Protein AF-A0A6S6TYY2-F1 (afdb_monomer_lite)

Sequence (200 aa):
MSASLQPNRTHWLYYFLLLFSLFALSACSPVYKVSYDYQPPSSPQGLQCLKQCDISRQQCDNTCRTAYKSCSITAEKEAKSLMPELMVSYNKAYDTWLFERRLYLWDLDRYRFNRLHYTDRCVQDGTTKSSCYSSFYGRYGHEPYFHDFEPRKPSYAKTLADIKAKRCDDDCGCEKSYRLCYSGCGGTVKTQKTCIKNCD

Radius of gyration: 33.77 Å; chains: 1; bounding box: 62×50×95 Å

pLDDT: mean 89.98, std 10.83, range [37.62, 98.38]

Secondary structure (DSSP, 8-state):
--------HHHHHHHHHHHHHHHHGGG---EEEEEEEEEPPSSHHHHHHHHHHHHHHHHHHHHHHHHHHHHHHHHHHHHHHHHHHHHHHHHHHHHHHHHHHHHHHHHHHHHHHHHHHHHHHHHHTT--HHHHHHHHHHHH-SPP-----PPPPP-HHHHHHHHHHHH------HHHHHHHHHHHTT-EEEEEEEEEE---

Foldseek 3Di:
DDDDDDDDPVVVVVVVVVVVVVVVVVVLDFDKDKDKDKFFDPDPQLVVLLVVLVVLLVVLLVVLVVQLVVQLVVLLVVLVVCQVVLQVVLVVQQVVLVVLVVVLVVQQVVLVVCLVVQQVVCVVVVDDSVVSVVVSCVPVNDRDDDDPDRRDRDDSVVSSVVSSVVGGDNCSCSVVSSQVSSVVSVMDMDIDIDGDPSPD

Organism: NCBI:txid298394

InterPro domains:
  IPR060042 Aq_678-like [PF27284] (18-198)

Structure (mmCIF, N/CA/C/O backbone):
data_AF-A0A6S6TYY2-F1
#
_entry.id   AF-A0A6S6TYY2-F1
#
loop_
_atom_site.group_PDB
_atom_site.id
_atom_site.type_symbol
_atom_site.label_atom_id
_atom_site.label_alt_id
_atom_site.label_comp_id
_atom_site.label_asym_id
_atom_site.label_entity_id
_atom_site.label_seq_id
_atom_site.pdbx_PDB_ins_code
_atom_site.Cartn_x
_atom_site.Cartn_y
_atom_site.Cartn_z
_atom_site.occupancy
_atom_site.B_iso_or_equiv
_atom_site.auth_seq_id
_atom_site.auth_comp_id
_atom_site.auth_asym_id
_atom_site.auth_atom_id
_atom_site.pdbx_PDB_model_num
ATOM 1 N N . MET A 1 1 ? -3.785 -40.454 -49.555 1.00 37.62 1 MET A N 1
ATOM 2 C CA . MET A 1 1 ? -4.982 -39.655 -49.217 1.00 37.62 1 MET A CA 1
ATOM 3 C C . MET A 1 1 ? -4.890 -39.290 -47.746 1.00 37.62 1 MET A C 1
ATOM 5 O O . MET A 1 1 ? -5.175 -40.125 -46.904 1.00 37.62 1 MET A O 1
ATOM 9 N N . SER A 1 2 ? -4.407 -38.096 -47.424 1.00 39.22 2 SER A N 1
ATOM 10 C CA . SER A 1 2 ? -4.282 -37.622 -46.041 1.00 39.22 2 SER A CA 1
ATOM 11 C C . SER A 1 2 ? -4.794 -36.190 -46.002 1.00 39.22 2 SER A C 1
ATOM 13 O O . SER A 1 2 ? -4.098 -35.261 -46.401 1.00 39.22 2 SER A O 1
ATOM 15 N N . ALA A 1 3 ? -6.063 -36.055 -45.617 1.00 42.44 3 ALA A N 1
ATOM 16 C CA . ALA A 1 3 ? -6.740 -34.782 -45.438 1.00 42.44 3 ALA A CA 1
ATOM 17 C C . ALA A 1 3 ? -6.181 -34.085 -44.190 1.00 42.44 3 ALA A C 1
ATOM 19 O O . ALA A 1 3 ? -6.261 -34.614 -43.082 1.00 42.44 3 ALA A O 1
ATOM 20 N N . SER A 1 4 ? -5.593 -32.908 -44.376 1.00 45.34 4 SER A N 1
ATOM 21 C CA . SER A 1 4 ? -5.166 -32.023 -43.299 1.00 45.34 4 SER A CA 1
ATOM 22 C C . SER A 1 4 ? -6.380 -31.276 -42.740 1.00 45.34 4 SER A C 1
ATOM 24 O O . SER A 1 4 ? -6.934 -30.378 -43.370 1.00 45.34 4 SER A O 1
ATOM 26 N N . LEU A 1 5 ? -6.803 -31.660 -41.535 1.00 54.25 5 LEU A N 1
ATOM 27 C CA . LEU A 1 5 ? -7.760 -30.912 -40.719 1.00 54.25 5 LEU A CA 1
ATOM 28 C C . LEU A 1 5 ? -7.116 -29.583 -40.294 1.00 54.25 5 LEU A C 1
ATOM 30 O O . LEU A 1 5 ? -6.210 -29.562 -39.462 1.00 54.25 5 LEU A O 1
ATOM 34 N N . GLN A 1 6 ? -7.555 -28.472 -40.885 1.00 59.56 6 GLN A N 1
ATOM 35 C CA . GLN A 1 6 ? -7.149 -27.130 -40.463 1.00 59.56 6 GLN A CA 1
ATOM 36 C C . GLN A 1 6 ? -7.871 -26.755 -39.153 1.00 59.56 6 GLN A C 1
ATOM 38 O O . GLN A 1 6 ? -9.101 -26.830 -39.101 1.00 59.56 6 GLN A O 1
ATOM 43 N 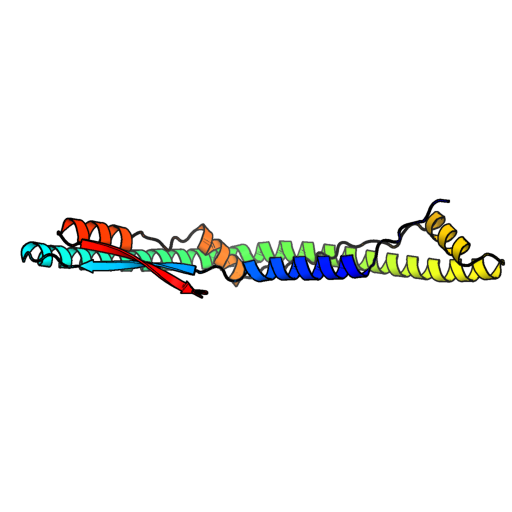N . PRO A 1 7 ? -7.158 -26.340 -38.088 1.00 55.91 7 PRO A N 1
ATOM 44 C CA . PRO A 1 7 ? -7.788 -25.919 -36.842 1.00 55.91 7 PRO A CA 1
ATOM 45 C C . PRO A 1 7 ? -8.498 -24.573 -37.042 1.00 55.91 7 PRO A C 1
ATOM 47 O O . PRO A 1 7 ? -7.882 -23.545 -37.326 1.00 55.91 7 PRO A O 1
ATOM 50 N N . ASN A 1 8 ? -9.823 -24.600 -36.912 1.00 64.88 8 ASN A N 1
ATOM 51 C CA . ASN A 1 8 ? -10.716 -23.465 -37.123 1.00 64.88 8 ASN A CA 1
ATOM 52 C C . ASN A 1 8 ? -10.422 -22.338 -36.112 1.00 64.88 8 ASN A C 1
ATOM 54 O O . ASN A 1 8 ? -10.700 -22.457 -34.917 1.00 64.88 8 ASN A O 1
ATOM 58 N N . ARG A 1 9 ? -9.891 -21.212 -36.608 1.00 68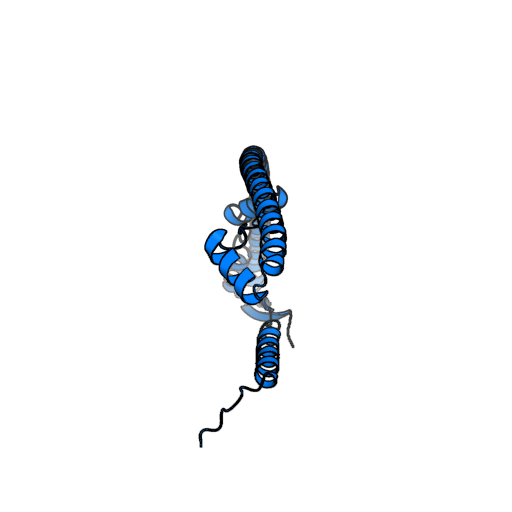.12 9 ARG A N 1
ATOM 59 C CA . ARG A 1 9 ? -9.515 -20.000 -35.845 1.00 68.12 9 ARG A CA 1
ATOM 60 C C . ARG A 1 9 ? -10.680 -19.386 -35.052 1.00 68.12 9 ARG A C 1
ATOM 62 O O . ARG A 1 9 ? -10.468 -18.662 -34.083 1.00 68.12 9 ARG A O 1
ATOM 69 N N . THR A 1 10 ? -11.908 -19.702 -35.447 1.00 68.94 10 THR A N 1
ATOM 70 C CA . THR A 1 10 ? -13.150 -19.317 -34.772 1.00 68.94 10 THR A CA 1
ATOM 71 C C . THR A 1 10 ? -13.308 -19.999 -33.413 1.00 68.94 10 THR A C 1
ATOM 73 O O . THR A 1 10 ? -13.735 -19.344 -32.468 1.00 68.94 10 THR A O 1
ATOM 76 N N . HIS A 1 11 ? -12.882 -21.260 -33.253 1.00 74.75 11 HIS A N 1
ATOM 77 C CA . HIS A 1 11 ? -12.983 -21.968 -31.970 1.00 74.75 11 HIS A CA 1
ATOM 78 C C . HIS A 1 11 ? -12.115 -21.339 -30.884 1.00 74.75 11 HIS A C 1
ATOM 80 O O . HIS A 1 11 ? -12.533 -21.309 -29.734 1.00 74.75 11 HIS A O 1
ATOM 86 N N . TRP A 1 12 ? -10.951 -20.789 -31.239 1.00 75.44 12 TRP A N 1
ATOM 87 C CA . TRP A 1 12 ? -10.073 -20.093 -30.294 1.00 75.44 12 TRP A CA 1
ATOM 88 C C . TRP A 1 12 ? -10.693 -18.794 -29.771 1.00 75.44 12 TRP A C 1
ATOM 90 O O . TRP A 1 12 ? -10.610 -18.521 -28.578 1.00 75.44 12 TRP A O 1
ATOM 100 N N . LEU A 1 13 ? -11.370 -18.030 -30.638 1.00 80.25 13 LEU A N 1
ATOM 101 C CA . LEU A 1 13 ? -12.120 -16.833 -30.241 1.00 80.25 13 LEU A CA 1
ATOM 102 C C . LEU A 1 13 ? -13.313 -17.186 -29.344 1.00 80.25 13 LEU A C 1
ATOM 104 O O . LEU A 1 13 ? -13.515 -16.529 -28.326 1.00 80.25 13 LEU A O 1
ATOM 108 N N . TYR A 1 14 ? -14.055 -18.250 -29.668 1.00 84.50 14 TYR A N 1
ATOM 109 C CA . TYR A 1 14 ? -15.128 -18.741 -28.799 1.00 84.50 14 TYR A CA 1
ATOM 110 C C . TYR A 1 14 ? -14.595 -19.225 -27.451 1.00 84.50 14 TYR A C 1
ATOM 112 O O . TYR A 1 14 ? -15.177 -18.874 -26.434 1.00 84.50 14 TYR A O 1
ATOM 120 N N . TYR A 1 15 ? -13.473 -19.951 -27.412 1.00 86.81 15 TYR A N 1
ATOM 121 C CA . TYR A 1 15 ? -12.851 -20.401 -26.162 1.00 86.81 15 TYR A CA 1
ATOM 122 C C . TYR A 1 15 ? -12.390 -19.225 -25.295 1.00 86.81 15 TYR A C 1
ATOM 124 O O . TYR A 1 15 ? -12.595 -19.238 -24.084 1.00 86.81 15 TYR A O 1
ATOM 132 N N . PHE A 1 16 ? -11.817 -18.187 -25.913 1.00 86.50 16 PHE A N 1
ATOM 133 C CA . PHE A 1 16 ? -11.421 -16.962 -25.217 1.00 86.50 16 PHE A CA 1
ATOM 134 C C . PHE A 1 16 ? -12.630 -16.203 -24.655 1.00 86.50 16 PHE A C 1
ATOM 136 O O . PHE A 1 16 ? -12.588 -15.752 -23.513 1.00 86.50 16 PHE A O 1
ATOM 143 N N . LEU A 1 17 ? -13.723 -16.105 -25.419 1.00 84.88 17 LEU A N 1
ATOM 144 C CA . LEU A 1 17 ? -14.975 -15.494 -24.960 1.00 84.88 17 LEU A CA 1
ATOM 145 C C . LEU A 1 17 ? -15.637 -16.305 -23.833 1.00 84.88 17 LEU A C 1
ATOM 147 O O . LEU A 1 17 ? -16.137 -15.717 -22.877 1.00 84.88 17 LEU A O 1
ATOM 151 N N . LEU A 1 18 ? -15.591 -17.640 -23.902 1.00 87.44 18 LEU A N 1
ATOM 152 C CA . LEU A 1 18 ? -16.121 -18.538 -22.869 1.00 87.44 18 LEU A CA 1
ATOM 153 C C . LEU A 1 18 ? -15.307 -18.443 -21.569 1.00 87.44 18 LEU A C 1
ATOM 155 O O . LEU A 1 18 ? -15.883 -18.335 -20.489 1.00 87.44 18 LEU A O 1
ATOM 159 N N . LEU A 1 19 ? -13.973 -18.403 -21.662 1.00 87.50 19 LEU A N 1
ATOM 160 C CA . LEU A 1 19 ? -13.083 -18.195 -20.513 1.00 87.50 19 LEU A CA 1
ATOM 161 C C . LEU A 1 19 ? -13.261 -16.810 -19.881 1.00 87.50 19 LEU A C 1
ATOM 163 O O . LEU A 1 19 ? -13.301 -16.700 -18.658 1.00 87.50 19 LEU A O 1
ATOM 167 N N . PHE A 1 20 ? -13.414 -15.760 -20.692 1.00 82.06 20 PHE A N 1
ATOM 168 C CA . PHE A 1 20 ? -13.675 -14.407 -20.196 1.00 82.06 20 PHE A CA 1
ATOM 169 C C . PHE A 1 20 ? -15.038 -14.310 -19.491 1.00 82.06 20 PHE A C 1
ATOM 171 O O . PHE A 1 20 ? -15.142 -13.707 -18.425 1.00 82.06 20 PHE A O 1
ATOM 178 N N . SER A 1 21 ? -16.064 -14.969 -20.038 1.00 79.06 21 SER A N 1
ATOM 179 C CA . SER A 1 21 ? -17.385 -15.097 -19.410 1.00 79.06 21 SER A CA 1
ATOM 180 C C . SER A 1 21 ? -17.320 -15.827 -18.062 1.00 79.06 21 SER A C 1
ATOM 182 O O . SER A 1 21 ? -17.893 -15.340 -17.089 1.00 79.06 21 SER A O 1
ATOM 184 N N . LEU A 1 22 ? -16.587 -16.942 -17.976 1.00 78.62 22 LEU A N 1
ATOM 185 C CA . LEU A 1 22 ? -16.377 -17.685 -16.727 1.00 78.62 22 LEU A CA 1
ATOM 186 C C . LEU A 1 22 ? -15.646 -16.849 -15.666 1.00 78.62 22 LEU A C 1
ATOM 188 O O . LEU A 1 22 ? -15.989 -16.923 -14.489 1.00 78.62 22 LEU A O 1
ATOM 192 N N . PHE A 1 23 ? -14.677 -16.023 -16.069 1.00 76.62 23 PHE A N 1
ATOM 193 C CA . PHE A 1 23 ? -13.927 -15.165 -15.146 1.00 76.62 23 PHE A CA 1
ATOM 194 C C . PHE A 1 23 ? -14.739 -13.951 -14.665 1.00 76.62 23 PHE A C 1
ATOM 196 O O . PHE A 1 23 ? -14.597 -13.515 -13.525 1.00 76.62 23 PHE A O 1
ATOM 203 N N . ALA A 1 24 ? -15.635 -13.418 -15.500 1.00 71.25 24 ALA A N 1
ATOM 204 C CA . ALA A 1 24 ? -16.512 -12.310 -15.121 1.00 71.25 24 ALA A CA 1
ATOM 205 C C . ALA A 1 24 ? -17.520 -12.691 -14.016 1.00 71.25 24 ALA A C 1
ATOM 207 O O . ALA A 1 24 ? -17.941 -11.833 -13.241 1.00 71.25 24 ALA A O 1
ATOM 208 N N . LEU A 1 25 ? -17.866 -13.977 -13.891 1.00 67.94 25 LEU A N 1
ATOM 209 C CA . LEU A 1 25 ? -18.831 -14.477 -12.906 1.00 67.94 25 LEU A CA 1
ATOM 210 C C . LEU A 1 25 ? -18.265 -14.585 -11.476 1.00 67.94 25 LEU A C 1
ATOM 212 O O . LEU A 1 25 ? -19.042 -14.637 -10.526 1.00 67.94 25 LEU A O 1
ATOM 216 N N . SER A 1 26 ? -16.940 -14.558 -11.271 1.00 64.94 26 SER A N 1
ATOM 217 C CA . SER A 1 26 ? -16.361 -14.608 -9.914 1.00 64.94 26 SER A CA 1
ATOM 218 C C . SER A 1 26 ? -16.385 -13.263 -9.170 1.00 64.94 26 SER A C 1
ATOM 220 O O . SER A 1 26 ? -16.059 -13.211 -7.985 1.00 64.94 26 SER A O 1
ATOM 222 N N . ALA A 1 27 ? -16.768 -12.166 -9.834 1.00 64.50 27 ALA A N 1
ATOM 223 C CA . ALA A 1 27 ? -16.801 -10.824 -9.242 1.00 64.50 27 ALA A CA 1
ATOM 224 C C . ALA A 1 27 ? -18.047 -10.548 -8.369 1.00 64.50 27 ALA A C 1
ATOM 226 O O . ALA A 1 27 ? -18.052 -9.591 -7.595 1.00 64.50 27 ALA A O 1
ATOM 227 N N . CYS A 1 28 ? -19.072 -11.402 -8.434 1.00 75.12 28 CYS A N 1
ATOM 228 C CA . CYS A 1 28 ? -20.336 -11.248 -7.705 1.00 75.12 28 CYS A CA 1
ATOM 229 C C . CYS A 1 28 ? -20.411 -12.128 -6.449 1.00 75.12 28 CYS A C 1
ATOM 231 O O . CYS A 1 28 ? -21.410 -12.791 -6.202 1.00 75.12 28 CYS A O 1
ATOM 233 N N . SER A 1 29 ? -19.353 -12.159 -5.635 1.00 80.12 29 SER A N 1
ATOM 234 C CA . SER A 1 29 ? -19.433 -12.854 -4.343 1.00 80.12 29 SER A CA 1
ATOM 235 C C . SER A 1 29 ? -20.135 -11.973 -3.293 1.00 80.12 29 SER A C 1
ATOM 237 O O . SER A 1 29 ? -19.720 -10.816 -3.128 1.00 80.12 29 SER A O 1
ATOM 239 N N . PRO A 1 30 ? -21.146 -12.487 -2.561 1.00 85.94 30 PRO A N 1
ATOM 240 C CA . PRO A 1 30 ? -21.806 -11.763 -1.479 1.00 85.94 30 PRO A CA 1
ATOM 241 C C . PRO A 1 30 ? -20.851 -11.491 -0.316 1.00 85.94 30 PRO A C 1
ATOM 243 O O . PRO A 1 30 ? -20.115 -12.366 0.146 1.00 85.94 30 PRO A O 1
ATOM 246 N N . VAL A 1 31 ? -20.886 -10.263 0.196 1.00 86.25 31 VAL A N 1
ATOM 247 C CA . VAL A 1 31 ? -20.125 -9.843 1.377 1.00 86.25 31 VAL A CA 1
ATOM 248 C C . VAL A 1 31 ? -21.055 -9.859 2.579 1.00 86.25 31 VAL A C 1
ATOM 250 O O . VAL A 1 31 ? -21.991 -9.065 2.650 1.00 86.25 31 VAL A O 1
ATOM 253 N N . TYR A 1 32 ? -20.779 -10.725 3.552 1.00 86.56 32 TYR A N 1
ATOM 254 C CA . TYR A 1 32 ? -21.564 -10.840 4.782 1.00 86.56 32 TYR A CA 1
ATOM 255 C C . TYR A 1 32 ? -20.899 -10.117 5.954 1.00 86.56 32 TYR A C 1
ATOM 257 O O . TYR A 1 32 ? -19.690 -10.212 6.160 1.00 86.56 32 TYR A O 1
ATOM 265 N N . LYS A 1 33 ? -21.707 -9.445 6.773 1.00 87.94 33 LYS A N 1
ATOM 266 C CA . LYS A 1 33 ? -21.327 -8.887 8.070 1.00 87.94 33 LYS A CA 1
ATOM 267 C C . LYS A 1 33 ? -22.060 -9.639 9.176 1.00 87.94 33 LYS A C 1
ATOM 269 O O . LYS A 1 33 ? -23.263 -9.876 9.084 1.00 87.94 33 LYS A O 1
ATOM 274 N N . VAL A 1 34 ? -21.342 -9.999 10.235 1.00 89.38 34 VAL A N 1
ATOM 275 C CA . VAL A 1 34 ? -21.960 -10.539 11.450 1.00 89.38 34 VAL A CA 1
ATOM 276 C C . VAL A 1 34 ? -22.506 -9.373 12.272 1.00 89.38 34 VAL A C 1
ATOM 278 O O . VAL A 1 34 ? -21.777 -8.438 12.599 1.00 89.38 34 VAL A O 1
ATOM 281 N N . SER A 1 35 ? -23.796 -9.427 12.576 1.00 88.50 35 SER A N 1
ATOM 282 C CA . SER A 1 35 ? -24.518 -8.506 13.451 1.00 88.50 35 SER A CA 1
ATOM 283 C C . SER A 1 35 ? -25.073 -9.265 14.656 1.00 88.50 35 SER A C 1
ATOM 285 O O . SER A 1 35 ? -25.231 -10.488 14.604 1.00 88.50 35 SER A O 1
ATOM 287 N N . TYR A 1 36 ? -25.324 -8.549 15.750 1.00 90.81 36 TYR A N 1
ATOM 288 C CA . TYR A 1 36 ? -25.790 -9.126 17.007 1.00 90.81 36 TYR A CA 1
ATOM 289 C C . TYR A 1 36 ? -27.088 -8.446 17.432 1.00 90.81 36 TYR A C 1
ATOM 291 O O . TYR A 1 36 ? -27.149 -7.218 17.488 1.00 90.81 36 TYR A O 1
ATOM 299 N N . ASP A 1 37 ? -28.099 -9.255 17.724 1.00 91.88 37 ASP A N 1
ATOM 300 C CA . ASP A 1 37 ? -29.363 -8.840 18.321 1.00 91.88 37 ASP A CA 1
ATOM 301 C C . ASP A 1 37 ? -29.358 -9.211 19.811 1.00 91.88 37 ASP A C 1
ATOM 303 O O . ASP A 1 37 ? -29.022 -10.337 20.189 1.00 91.88 37 ASP A O 1
ATOM 307 N N . TYR A 1 38 ? -29.678 -8.238 20.658 1.00 93.69 38 TYR A N 1
ATOM 308 C CA . TYR A 1 38 ? -29.502 -8.295 22.104 1.00 93.69 38 TYR A CA 1
ATOM 309 C C . TYR A 1 38 ? -30.871 -8.268 22.787 1.00 93.69 38 TYR A C 1
ATOM 311 O O . TYR A 1 38 ? -31.556 -7.246 22.784 1.00 93.69 38 TYR A O 1
ATOM 319 N N . GLN A 1 39 ? -31.267 -9.390 23.390 1.00 94.56 39 GLN A N 1
ATOM 320 C CA . GLN A 1 39 ? -32.531 -9.516 24.115 1.00 94.56 39 GLN A CA 1
ATOM 321 C C . GLN A 1 39 ? -32.288 -9.398 25.629 1.00 94.56 39 GLN A C 1
ATOM 323 O O . GLN A 1 39 ? -31.592 -10.255 26.191 1.00 94.56 39 GLN A O 1
ATOM 328 N N . PRO A 1 40 ? -32.836 -8.368 26.302 1.00 93.00 40 PRO A N 1
ATOM 329 C CA . PRO A 1 40 ? -32.548 -8.114 27.708 1.00 93.00 40 PRO A CA 1
ATOM 330 C C . PRO A 1 40 ? -33.184 -9.172 28.625 1.00 93.00 40 PRO A C 1
ATOM 332 O O . PRO A 1 40 ? -34.224 -9.741 28.284 1.00 93.00 40 PRO A O 1
ATOM 335 N N . PRO A 1 41 ? -32.596 -9.421 29.809 1.00 93.00 41 PRO A N 1
ATOM 336 C CA . PRO A 1 41 ? -33.198 -10.276 30.822 1.00 93.00 41 PRO A CA 1
ATOM 337 C C . PRO A 1 41 ? -34.448 -9.619 31.420 1.00 93.00 41 PRO A C 1
ATOM 339 O O . PRO A 1 41 ? -34.536 -8.398 31.539 1.00 93.00 41 PRO A O 1
ATOM 342 N N . SER A 1 42 ? -35.395 -10.439 31.873 1.00 90.81 42 SER A N 1
ATOM 343 C CA . SER A 1 42 ? -36.603 -9.979 32.573 1.00 90.81 42 SER A CA 1
ATOM 344 C C . SER A 1 42 ? -36.369 -9.641 34.053 1.00 90.81 42 SER A C 1
ATOM 346 O O . SER A 1 42 ? -37.239 -9.044 34.687 1.00 90.81 42 SER A O 1
ATOM 348 N N . SER A 1 43 ? -35.214 -10.005 34.625 1.00 93.88 43 SER A N 1
ATOM 349 C CA . SER A 1 43 ? -34.912 -9.777 36.041 1.00 93.88 43 SER A CA 1
ATOM 350 C C . SER A 1 43 ? -34.416 -8.342 36.308 1.00 93.88 43 SER A C 1
ATOM 352 O O . SER A 1 43 ? -33.531 -7.850 35.598 1.00 93.88 43 SER A O 1
ATOM 354 N N . PRO A 1 44 ? -34.902 -7.660 37.367 1.00 92.12 44 PRO A N 1
ATOM 355 C CA . PRO A 1 44 ? -34.397 -6.339 37.760 1.00 92.12 44 PRO A CA 1
ATOM 356 C C . PRO A 1 44 ? -32.886 -6.320 38.038 1.00 92.12 44 PRO A C 1
ATOM 358 O O . PRO A 1 44 ? -32.197 -5.360 37.694 1.00 92.12 44 PRO A O 1
ATOM 361 N N . GLN A 1 45 ? -32.359 -7.402 38.618 1.00 93.25 45 GLN A N 1
ATOM 362 C CA . GLN A 1 45 ? -30.933 -7.589 38.880 1.00 93.25 45 GLN A CA 1
ATOM 363 C C . GLN A 1 45 ? -30.132 -7.705 37.573 1.00 93.25 45 GLN A C 1
ATOM 365 O O . GLN A 1 45 ? -29.067 -7.102 37.450 1.00 93.25 45 GLN A O 1
ATOM 370 N N . GLY A 1 46 ? -30.660 -8.416 36.569 1.00 91.94 46 GLY A N 1
ATOM 371 C CA . GLY A 1 46 ? -30.042 -8.533 35.247 1.00 91.94 46 GLY A CA 1
ATOM 372 C C . GLY A 1 46 ? -29.993 -7.194 34.511 1.00 91.94 46 GLY A C 1
ATOM 373 O O . GLY A 1 46 ? -28.963 -6.838 33.944 1.00 91.94 46 GLY A O 1
ATOM 374 N N . LEU A 1 47 ? -31.056 -6.389 34.600 1.00 93.62 47 LEU A N 1
ATOM 375 C CA . LEU A 1 47 ? -31.082 -5.037 34.028 1.00 93.62 47 LEU A CA 1
ATOM 376 C C . LEU A 1 47 ? -30.055 -4.099 34.682 1.00 93.62 47 LEU A C 1
ATOM 378 O O . LEU A 1 47 ? -29.432 -3.290 33.996 1.00 93.62 47 LEU A O 1
ATOM 382 N N . GLN A 1 48 ? -29.844 -4.202 35.998 1.00 94.81 48 GLN A N 1
ATOM 383 C CA . GLN A 1 48 ? -28.777 -3.458 36.677 1.00 94.81 48 GLN A CA 1
ATOM 384 C C . GLN A 1 48 ? -27.381 -3.942 36.262 1.00 94.81 48 GLN A C 1
ATOM 386 O O . GLN A 1 48 ? -26.497 -3.115 36.043 1.00 94.81 48 GLN A O 1
ATOM 391 N N . CYS A 1 49 ? -27.195 -5.254 36.102 1.00 95.94 49 CYS A N 1
ATOM 392 C CA . CYS A 1 49 ? -25.958 -5.852 35.598 1.00 95.94 49 CYS A CA 1
ATOM 393 C C . CYS A 1 49 ? -25.612 -5.334 34.188 1.00 95.94 49 CYS A C 1
ATOM 395 O O . CYS A 1 49 ? -24.480 -4.911 33.949 1.00 95.94 49 CYS A O 1
ATOM 397 N N . LEU A 1 50 ? -26.601 -5.243 33.287 1.00 95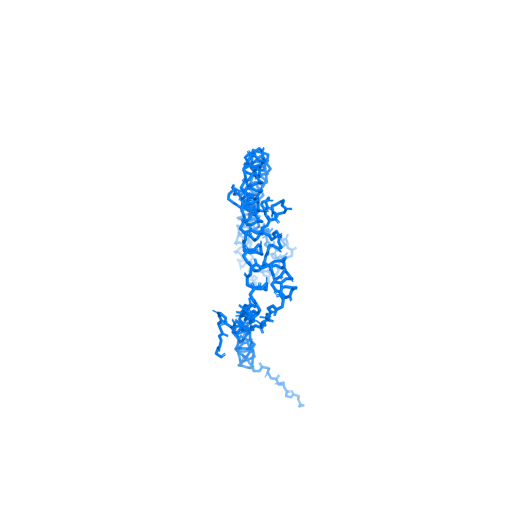.81 50 LEU A N 1
ATOM 398 C CA . LEU A 1 50 ? -26.400 -4.715 31.932 1.00 95.81 50 LEU A CA 1
ATOM 399 C C . LEU A 1 50 ? -25.884 -3.272 31.910 1.00 95.81 50 LEU A C 1
ATOM 401 O O . LEU A 1 50 ? -25.011 -2.962 31.102 1.00 95.81 50 LEU A O 1
ATOM 405 N N . LYS A 1 51 ? -26.328 -2.411 32.836 1.00 95.25 51 LYS A N 1
ATOM 406 C CA . LYS A 1 51 ? -25.788 -1.043 32.944 1.00 95.25 51 LYS A CA 1
ATOM 407 C C . LYS A 1 51 ? -24.277 -1.039 33.180 1.00 95.25 51 LYS A C 1
ATOM 409 O O . LYS A 1 51 ? -23.584 -0.171 32.657 1.00 95.25 51 LYS A O 1
ATOM 414 N N . GLN A 1 52 ? -23.756 -2.008 33.933 1.00 95.69 52 GLN A N 1
ATOM 415 C CA . GLN A 1 52 ? -22.313 -2.133 34.133 1.00 95.69 52 GLN A CA 1
ATOM 416 C C . GLN A 1 52 ? -21.593 -2.690 32.908 1.00 95.69 52 GLN A C 1
ATOM 418 O O . GLN A 1 52 ? -20.483 -2.246 32.611 1.00 95.69 52 GLN A O 1
ATOM 423 N N . CYS A 1 53 ? -22.227 -3.585 32.144 1.00 96.38 53 CYS A N 1
ATOM 424 C CA . CYS A 1 53 ? -21.694 -4.001 30.847 1.00 96.38 53 CYS A CA 1
ATOM 425 C C . CYS A 1 53 ? -21.569 -2.811 29.883 1.00 96.38 53 CYS A C 1
ATOM 427 O O . CYS A 1 53 ? -20.552 -2.691 29.201 1.00 96.38 53 CYS A O 1
ATOM 429 N N . ASP A 1 54 ? -22.558 -1.912 29.846 1.00 95.81 54 ASP A N 1
ATOM 430 C CA . ASP A 1 54 ? -22.522 -0.720 28.990 1.00 95.81 54 ASP A CA 1
ATOM 431 C C . ASP A 1 54 ? -21.400 0.243 29.400 1.00 95.81 54 ASP A C 1
ATOM 433 O O . ASP A 1 54 ? -20.648 0.717 28.548 1.00 95.81 54 ASP A O 1
ATOM 437 N N . ILE A 1 55 ? -21.234 0.484 30.706 1.00 97.06 55 ILE A N 1
ATOM 438 C CA . ILE A 1 55 ? -20.138 1.308 31.236 1.00 97.06 55 ILE A CA 1
ATOM 439 C C . ILE A 1 55 ? -18.782 0.687 30.882 1.00 97.06 55 ILE A C 1
ATOM 441 O O . ILE A 1 55 ? -17.899 1.378 30.371 1.00 97.06 55 ILE A O 1
ATOM 445 N N . SER A 1 56 ? -18.621 -0.620 31.100 1.00 96.06 56 SER A N 1
ATOM 446 C CA . SER A 1 56 ? -17.386 -1.342 30.783 1.00 96.06 56 SER A CA 1
ATOM 447 C C . SER A 1 56 ? -17.063 -1.295 29.286 1.00 96.06 56 SER A C 1
ATOM 449 O O . SER A 1 56 ? -15.917 -1.047 28.905 1.00 96.06 56 SER A O 1
ATOM 451 N N . ARG A 1 57 ? -18.076 -1.444 28.423 1.00 96.75 57 ARG A N 1
ATOM 452 C CA . ARG A 1 57 ? -17.925 -1.306 26.970 1.00 96.75 57 ARG A CA 1
ATOM 453 C C . ARG A 1 57 ? -17.462 0.093 26.586 1.00 96.75 57 ARG A C 1
ATOM 455 O O . ARG A 1 57 ? -16.485 0.215 25.858 1.00 96.75 57 ARG A O 1
ATOM 462 N N . GLN A 1 58 ? -18.106 1.138 27.102 1.00 96.88 58 GLN A N 1
ATOM 463 C CA . GLN A 1 58 ? -17.718 2.521 26.810 1.00 96.88 58 GLN A CA 1
ATOM 464 C C . GLN A 1 58 ? -16.285 2.824 27.262 1.00 96.88 58 GLN A C 1
ATOM 466 O O . GLN A 1 58 ? -15.527 3.476 26.544 1.00 96.88 58 GLN A O 1
ATOM 471 N N . GLN A 1 59 ? -15.889 2.333 28.437 1.00 96.88 59 GLN A N 1
ATOM 472 C CA . GLN A 1 59 ? -14.515 2.454 28.922 1.00 96.88 59 GLN A CA 1
ATOM 473 C C . GLN A 1 59 ? -13.531 1.729 28.000 1.00 96.88 59 GLN A C 1
ATOM 475 O O . GLN A 1 59 ? -12.510 2.308 27.631 1.00 96.88 59 GLN A O 1
ATOM 480 N N . CYS A 1 60 ? -13.853 0.503 27.579 1.00 96.38 60 CYS A N 1
ATOM 481 C CA . CYS A 1 60 ? -13.047 -0.249 26.620 1.00 96.38 60 CYS A CA 1
ATOM 482 C C . CYS A 1 60 ? -12.901 0.509 25.294 1.00 96.38 60 CYS A C 1
ATOM 484 O O . CYS A 1 60 ? -11.781 0.713 24.827 1.00 96.38 60 CYS A O 1
ATOM 486 N N . ASP A 1 61 ? -14.005 1.004 24.732 1.00 95.25 61 ASP A N 1
ATOM 487 C CA . ASP A 1 61 ? -14.015 1.739 23.467 1.00 95.25 61 ASP A CA 1
ATOM 488 C C . ASP A 1 61 ? -13.158 3.010 23.549 1.00 95.25 61 ASP A C 1
ATOM 490 O O . ASP A 1 61 ? -12.394 3.321 22.633 1.00 95.25 61 ASP A O 1
ATOM 494 N N . ASN A 1 62 ? -13.241 3.746 24.658 1.00 96.25 62 ASN A N 1
ATOM 495 C CA . ASN A 1 62 ? -12.453 4.960 24.867 1.00 96.25 62 ASN A CA 1
ATOM 496 C C . ASN A 1 62 ? -10.958 4.662 25.025 1.00 96.25 62 ASN A C 1
ATOM 498 O O . ASN A 1 62 ? -10.126 5.349 24.422 1.00 96.25 62 ASN A O 1
ATOM 502 N N . THR A 1 63 ? -10.611 3.623 25.786 1.00 96.00 63 THR A N 1
ATOM 503 C CA . THR A 1 63 ? -9.228 3.152 25.923 1.00 96.00 63 THR A CA 1
ATOM 504 C C . THR A 1 63 ? -8.675 2.713 24.573 1.00 96.00 63 THR A C 1
ATOM 506 O O . THR A 1 63 ? -7.598 3.159 24.184 1.00 96.00 63 THR A O 1
ATOM 509 N N . CYS A 1 64 ? -9.445 1.934 23.814 1.00 96.12 64 CYS A N 1
ATOM 510 C CA . CYS A 1 64 ? -9.083 1.465 22.483 1.00 96.12 64 CYS A CA 1
ATOM 511 C C . CYS A 1 64 ? -8.806 2.626 21.523 1.00 96.12 64 CYS A C 1
ATOM 513 O O . CYS A 1 64 ? -7.736 2.723 20.923 1.00 96.12 64 CYS A O 1
ATOM 515 N N . ARG A 1 65 ? -9.736 3.587 21.443 1.00 95.31 65 ARG A N 1
ATOM 516 C CA . ARG A 1 65 ? -9.583 4.787 20.606 1.00 95.31 65 ARG A CA 1
ATOM 517 C C . ARG A 1 6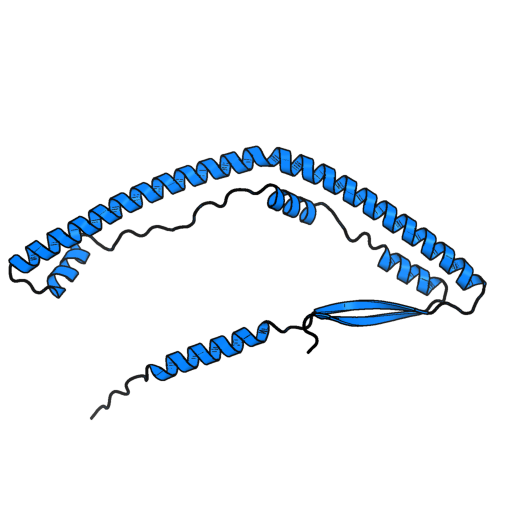5 ? -8.353 5.598 20.993 1.00 95.31 65 ARG A C 1
ATOM 519 O O . ARG A 1 65 ? -7.683 6.140 20.118 1.00 95.31 65 ARG A O 1
ATOM 526 N N . THR A 1 66 ? -8.063 5.709 22.285 1.00 96.50 66 THR A N 1
ATOM 527 C CA . THR A 1 66 ? -6.909 6.465 22.785 1.00 96.50 66 THR A CA 1
ATOM 528 C C . THR A 1 66 ? -5.600 5.746 22.470 1.00 96.50 66 THR A C 1
ATOM 530 O O . THR A 1 66 ? -4.669 6.373 21.962 1.00 96.50 66 THR A O 1
ATOM 533 N N . ALA A 1 67 ? -5.548 4.430 22.686 1.00 95.94 67 ALA A N 1
ATOM 534 C CA . ALA A 1 67 ? -4.406 3.590 22.346 1.00 95.94 67 ALA A CA 1
ATOM 535 C C . ALA A 1 67 ? -4.109 3.630 20.840 1.00 95.94 67 ALA A C 1
ATOM 537 O O . ALA A 1 67 ? -2.977 3.913 20.444 1.00 95.94 67 ALA A O 1
ATOM 538 N N . TYR A 1 68 ? -5.132 3.464 19.998 1.00 96.62 68 TYR A N 1
A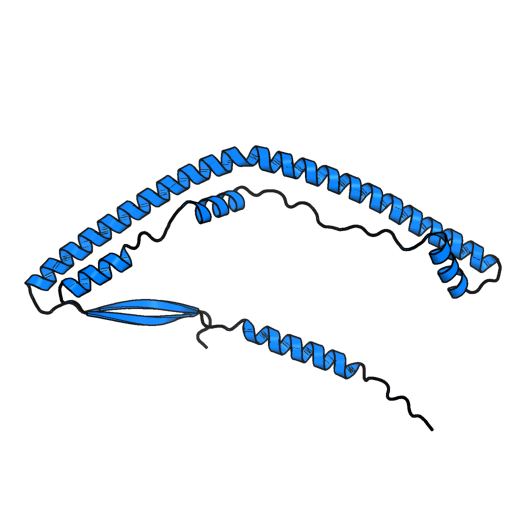TOM 539 C CA . TYR A 1 68 ? -4.990 3.544 18.546 1.00 96.62 68 TYR A CA 1
ATOM 540 C C . TYR A 1 68 ? -4.509 4.926 18.087 1.00 96.62 68 TYR A C 1
ATOM 542 O O . TYR A 1 68 ? -3.587 5.026 17.280 1.00 96.62 68 TYR A O 1
ATOM 550 N N . LYS A 1 69 ? -5.080 6.017 18.623 1.00 96.75 69 LYS A N 1
ATOM 551 C CA . LYS A 1 69 ? -4.620 7.385 18.316 1.00 96.75 69 LYS A CA 1
ATOM 552 C C . LYS A 1 69 ? -3.153 7.586 18.691 1.00 96.75 69 LYS A C 1
ATOM 554 O O . LYS A 1 69 ? -2.397 8.131 17.892 1.00 96.75 69 LYS A O 1
ATOM 559 N N . SER A 1 70 ? -2.747 7.124 19.872 1.00 97.25 70 SER A N 1
ATOM 560 C CA . SER A 1 70 ? -1.351 7.181 20.315 1.00 97.25 70 SER A CA 1
ATOM 561 C C . SER A 1 70 ? -0.432 6.400 19.368 1.00 97.25 70 SER A C 1
ATOM 563 O O . SER A 1 70 ? 0.571 6.932 18.890 1.00 97.25 70 SER A O 1
ATOM 565 N N . CYS A 1 71 ? -0.826 5.177 18.997 1.00 97.75 71 CYS A N 1
ATOM 566 C CA . CYS A 1 71 ? -0.099 4.374 18.017 1.00 97.75 71 CYS A CA 1
ATOM 567 C C . CYS A 1 71 ? 0.015 5.084 16.661 1.00 97.75 71 CYS A C 1
ATOM 569 O O . CYS A 1 71 ? 1.098 5.151 16.085 1.00 97.75 71 CYS A O 1
ATOM 571 N N . SER A 1 72 ? -1.080 5.679 16.182 1.00 97.56 72 SER A N 1
ATOM 572 C CA . SER A 1 72 ? -1.129 6.426 14.924 1.00 97.56 72 SER A CA 1
ATOM 573 C C . SER A 1 72 ? -0.127 7.580 14.899 1.00 97.56 72 SER A C 1
ATOM 575 O O . SER A 1 72 ? 0.546 7.770 13.889 1.00 97.56 72 SER A O 1
ATOM 577 N N . ILE A 1 73 ? 0.013 8.325 15.999 1.00 98.25 73 ILE A N 1
ATOM 578 C CA . ILE A 1 73 ? 0.981 9.428 16.112 1.00 98.25 73 ILE A CA 1
ATOM 579 C C . ILE A 1 73 ? 2.421 8.898 16.049 1.00 98.25 73 ILE A C 1
ATOM 581 O O . ILE A 1 73 ? 3.266 9.452 15.341 1.00 98.25 73 ILE A O 1
ATOM 585 N N . THR A 1 74 ? 2.715 7.797 16.746 1.00 98.12 74 THR A N 1
ATOM 586 C CA . THR A 1 74 ? 4.036 7.155 16.670 1.00 98.12 74 THR A CA 1
ATOM 587 C C . THR A 1 74 ? 4.329 6.641 15.259 1.00 98.12 74 THR A C 1
ATOM 589 O O . THR A 1 74 ? 5.425 6.864 14.744 1.00 98.12 74 THR A O 1
ATOM 592 N N . ALA A 1 75 ? 3.341 6.031 14.599 1.00 98.31 75 ALA A N 1
ATOM 593 C CA . ALA A 1 75 ? 3.448 5.579 13.215 1.00 98.31 75 ALA A CA 1
ATOM 594 C C . ALA A 1 75 ? 3.715 6.743 12.244 1.00 98.31 75 ALA A C 1
ATOM 596 O O . ALA A 1 75 ? 4.507 6.605 11.315 1.00 98.31 75 ALA A O 1
ATOM 597 N N . GLU A 1 76 ? 3.108 7.911 12.468 1.00 98.06 76 GLU A N 1
ATOM 598 C CA . GLU A 1 76 ? 3.353 9.120 11.670 1.00 98.06 76 GLU A CA 1
ATOM 599 C C . GLU A 1 76 ? 4.784 9.632 11.816 1.00 98.06 76 GLU A C 1
ATOM 601 O O . GLU A 1 76 ? 5.420 9.982 10.815 1.00 98.06 76 GLU A O 1
ATOM 606 N N . LYS A 1 77 ? 5.307 9.641 13.048 1.00 98.19 77 LYS A N 1
ATOM 607 C CA . LYS A 1 77 ? 6.698 10.011 13.326 1.00 98.19 77 LYS A CA 1
ATOM 608 C C . LYS A 1 77 ? 7.669 9.059 12.634 1.00 98.19 77 LYS A C 1
ATOM 610 O O . LYS A 1 77 ? 8.627 9.515 12.015 1.00 98.19 77 LYS A O 1
ATOM 615 N N . GLU A 1 78 ? 7.401 7.762 12.706 1.00 97.75 78 GLU A N 1
ATOM 616 C CA . GLU A 1 78 ? 8.223 6.738 12.070 1.00 97.75 78 GLU A CA 1
ATOM 617 C C . GLU A 1 78 ? 8.182 6.820 10.539 1.00 97.75 78 GLU A C 1
ATOM 619 O O . GLU A 1 78 ? 9.225 6.828 9.887 1.00 97.75 78 GLU A O 1
ATOM 624 N N . ALA A 1 79 ? 6.991 6.950 9.947 1.00 98.19 79 ALA A N 1
ATOM 625 C CA . ALA A 1 79 ? 6.848 7.136 8.505 1.00 98.19 79 ALA A CA 1
ATOM 626 C C . ALA A 1 79 ? 7.641 8.361 8.030 1.00 98.19 79 ALA A C 1
ATOM 628 O O . ALA A 1 79 ? 8.305 8.323 6.992 1.00 98.19 79 ALA A O 1
ATOM 629 N N . LYS A 1 80 ? 7.607 9.445 8.817 1.00 98.19 80 LYS A N 1
ATOM 630 C CA . LYS A 1 80 ? 8.358 10.668 8.535 1.00 98.19 80 LYS A CA 1
ATOM 631 C C . LYS A 1 80 ? 9.868 10.452 8.640 1.00 98.19 80 LYS A C 1
ATOM 633 O O . LYS A 1 80 ? 10.590 10.981 7.802 1.00 98.19 80 LYS A O 1
ATOM 638 N N . SER A 1 81 ? 10.347 9.688 9.624 1.00 98.00 81 SER A N 1
ATOM 639 C CA . SER A 1 81 ? 11.781 9.413 9.780 1.00 98.00 81 SER A CA 1
ATOM 640 C C . SER A 1 81 ? 12.333 8.445 8.736 1.00 98.00 81 SER A C 1
ATOM 642 O O . SER A 1 81 ? 13.491 8.579 8.363 1.00 98.00 81 SER A O 1
ATOM 644 N N . LEU A 1 82 ? 11.524 7.501 8.244 1.00 97.56 82 LEU A N 1
ATOM 645 C CA . LEU A 1 82 ? 11.931 6.536 7.212 1.00 97.56 82 LEU A CA 1
ATOM 646 C C . LEU A 1 82 ? 11.936 7.134 5.800 1.00 97.56 82 LEU A C 1
ATOM 648 O O . LEU A 1 82 ? 12.677 6.681 4.929 1.00 97.56 82 LEU A O 1
ATOM 652 N N . MET A 1 83 ? 11.105 8.149 5.548 1.00 97.50 83 MET A N 1
ATOM 653 C CA . MET A 1 83 ? 10.920 8.703 4.205 1.00 97.50 83 MET A CA 1
ATOM 654 C C . MET A 1 83 ? 12.216 9.172 3.514 1.00 97.50 83 MET A C 1
ATOM 656 O O . MET A 1 83 ? 12.369 8.873 2.330 1.00 97.50 83 MET A O 1
ATOM 660 N N . PRO A 1 84 ? 13.162 9.866 4.183 1.00 98.25 84 PRO A N 1
ATOM 661 C CA . PRO A 1 84 ? 14.409 10.288 3.546 1.00 98.25 84 PRO A CA 1
ATOM 662 C C . PRO A 1 84 ? 15.220 9.112 2.993 1.00 98.25 84 PRO A C 1
ATOM 664 O O . PRO A 1 84 ? 15.681 9.169 1.857 1.00 98.25 84 PRO A O 1
ATOM 667 N N . GLU A 1 85 ? 15.341 8.027 3.756 1.00 97.38 85 GLU A N 1
ATOM 668 C CA . GLU A 1 85 ? 16.093 6.839 3.345 1.00 97.38 85 GLU A CA 1
ATOM 669 C C . GLU A 1 85 ? 15.420 6.124 2.166 1.00 97.38 85 GLU A C 1
ATOM 671 O O . GLU A 1 85 ? 16.078 5.790 1.178 1.00 97.38 85 GLU A O 1
ATOM 676 N N . LEU A 1 86 ? 14.092 5.969 2.216 1.00 98.00 86 LEU A N 1
ATOM 677 C CA . LEU A 1 86 ? 13.319 5.405 1.106 1.00 98.00 86 LEU A CA 1
ATOM 678 C C . LEU A 1 86 ? 13.493 6.227 -0.175 1.00 98.00 86 LEU A C 1
ATOM 680 O O . LEU A 1 86 ? 13.648 5.664 -1.258 1.00 98.00 86 LEU A O 1
ATOM 684 N N . MET A 1 87 ? 13.494 7.556 -0.057 1.00 98.12 87 MET A N 1
ATOM 685 C CA . MET A 1 87 ? 13.698 8.458 -1.189 1.00 98.12 87 MET A CA 1
ATOM 686 C C . MET A 1 87 ? 15.116 8.368 -1.758 1.00 98.12 87 MET A C 1
ATOM 688 O O . MET A 1 87 ? 15.272 8.388 -2.976 1.00 98.12 87 MET A O 1
ATOM 692 N N . VAL A 1 88 ? 16.141 8.213 -0.916 1.00 98.38 88 VAL A N 1
ATOM 693 C CA . VAL A 1 88 ? 17.521 7.976 -1.373 1.00 98.38 88 VAL A CA 1
ATOM 694 C C . VAL A 1 88 ? 17.620 6.660 -2.146 1.00 98.38 88 VAL A C 1
ATOM 696 O O . VAL A 1 88 ? 18.177 6.633 -3.243 1.00 98.38 88 VAL A O 1
ATOM 699 N N . SER A 1 89 ? 17.040 5.582 -1.610 1.00 97.81 89 SER A N 1
ATOM 700 C CA . SER A 1 89 ? 17.006 4.276 -2.277 1.00 97.81 89 SER A CA 1
ATOM 701 C C . SER A 1 89 ? 16.287 4.346 -3.629 1.00 97.81 89 SER A C 1
ATOM 703 O O . SER A 1 89 ? 16.809 3.866 -4.637 1.00 97.81 89 SER A O 1
ATOM 705 N N . TYR A 1 90 ? 15.133 5.018 -3.670 1.00 97.94 90 TYR A N 1
ATOM 706 C CA . TYR A 1 90 ? 14.376 5.253 -4.895 1.00 97.94 90 TYR A CA 1
ATOM 707 C C . TYR A 1 90 ? 15.171 6.044 -5.932 1.00 97.94 90 TYR A C 1
ATOM 709 O O . TYR A 1 90 ? 15.253 5.605 -7.073 1.00 97.94 90 TYR A O 1
ATOM 717 N N . ASN A 1 91 ? 15.776 7.173 -5.550 1.00 98.19 91 ASN A N 1
ATOM 718 C CA . ASN A 1 91 ? 16.531 8.009 -6.485 1.00 98.19 91 ASN A CA 1
ATOM 719 C C . ASN A 1 91 ? 17.684 7.220 -7.108 1.00 98.19 91 ASN A C 1
ATOM 721 O O . ASN A 1 91 ? 17.846 7.238 -8.321 1.00 98.19 91 ASN A O 1
ATOM 725 N N . LYS A 1 92 ? 18.413 6.441 -6.300 1.00 98.06 92 LYS A N 1
ATOM 726 C CA . LYS A 1 92 ? 19.477 5.567 -6.802 1.00 98.06 92 LYS A CA 1
ATOM 727 C C . LYS A 1 92 ? 18.949 4.552 -7.819 1.00 98.06 92 LYS A C 1
ATOM 729 O O . LYS A 1 92 ? 19.534 4.400 -8.885 1.00 98.06 92 LYS A O 1
ATOM 734 N N . ALA A 1 93 ? 17.856 3.860 -7.495 1.00 97.25 93 ALA A N 1
ATOM 735 C CA . ALA A 1 93 ? 17.252 2.888 -8.404 1.00 97.25 93 ALA A CA 1
ATOM 736 C C . ALA A 1 93 ? 16.750 3.551 -9.696 1.00 97.25 93 ALA A C 1
ATOM 738 O O . ALA A 1 93 ? 16.917 3.001 -10.782 1.00 97.25 93 ALA A O 1
ATOM 739 N N . TYR A 1 94 ? 16.161 4.741 -9.581 1.00 98.00 94 TYR A N 1
ATOM 740 C CA . TYR A 1 94 ? 15.655 5.515 -10.706 1.00 98.00 94 TYR A CA 1
ATOM 741 C C . TYR A 1 94 ? 16.785 6.005 -11.619 1.00 98.00 94 TYR A C 1
ATOM 743 O O . TYR A 1 94 ? 16.668 5.890 -12.835 1.00 98.00 94 TYR A O 1
ATOM 751 N N . ASP A 1 95 ? 17.909 6.456 -11.061 1.00 97.69 95 ASP A N 1
ATOM 752 C CA . ASP A 1 95 ? 19.094 6.844 -11.834 1.00 97.69 95 ASP A CA 1
ATOM 753 C C . ASP A 1 95 ? 19.689 5.652 -12.594 1.00 97.69 95 ASP A C 1
ATOM 755 O O . ASP A 1 95 ? 20.032 5.772 -13.773 1.00 97.69 95 ASP A O 1
ATOM 759 N N . THR A 1 96 ? 19.766 4.482 -11.949 1.00 96.00 96 THR A N 1
ATOM 760 C CA . THR A 1 96 ? 20.177 3.236 -12.613 1.00 96.00 96 THR A CA 1
ATOM 761 C C . THR A 1 96 ? 19.229 2.887 -13.756 1.00 96.00 96 THR A C 1
ATOM 763 O O . THR A 1 96 ? 19.685 2.669 -14.876 1.00 96.00 96 THR A O 1
ATOM 766 N N . TRP A 1 97 ? 17.919 2.921 -13.513 1.00 97.06 97 TRP A N 1
ATOM 767 C CA . TRP A 1 97 ? 16.916 2.652 -14.541 1.00 97.06 97 TRP A CA 1
ATOM 768 C C . TRP A 1 97 ? 17.006 3.640 -15.713 1.00 97.06 97 TRP A C 1
ATOM 770 O O . TRP A 1 97 ? 16.962 3.231 -16.872 1.00 97.06 97 TRP A O 1
ATOM 780 N N . LEU A 1 98 ? 17.198 4.936 -15.443 1.00 96.69 98 LEU A N 1
ATOM 781 C CA . LEU A 1 98 ? 17.383 5.954 -16.480 1.00 96.69 98 LEU A CA 1
ATOM 782 C C . LEU A 1 98 ? 18.628 5.687 -17.330 1.00 96.69 98 LEU A C 1
ATOM 784 O O . LEU A 1 98 ? 18.600 5.877 -18.550 1.00 96.69 98 LEU A O 1
ATOM 788 N N . PHE A 1 99 ? 19.722 5.269 -16.695 1.00 95.81 99 PHE A N 1
ATOM 789 C CA . PHE A 1 99 ? 20.957 4.926 -17.386 1.00 95.81 99 PHE A CA 1
ATOM 790 C C . PHE A 1 99 ? 20.783 3.688 -18.273 1.00 95.81 99 PHE A C 1
ATOM 792 O O . PHE A 1 99 ? 21.092 3.743 -19.463 1.00 95.81 99 PHE A O 1
ATOM 799 N N . GLU A 1 100 ? 20.225 2.606 -17.731 1.00 95.31 100 GLU A N 1
ATOM 800 C CA . GLU A 1 100 ? 19.950 1.374 -18.477 1.00 95.31 100 GLU A CA 1
ATOM 801 C C . GLU A 1 100 ? 18.994 1.624 -19.645 1.00 95.31 100 GLU A C 1
ATOM 803 O O . GLU A 1 100 ? 19.255 1.189 -20.766 1.00 95.31 100 GLU A O 1
ATOM 808 N N . ARG A 1 101 ? 17.936 2.411 -19.422 1.00 96.56 101 ARG A N 1
ATOM 809 C CA . ARG A 1 101 ? 16.998 2.819 -20.469 1.00 96.56 101 ARG A CA 1
ATOM 810 C C . ARG A 1 101 ? 17.698 3.599 -21.578 1.00 96.56 101 ARG A C 1
ATOM 812 O O . ARG A 1 101 ? 17.405 3.386 -22.751 1.00 96.56 101 ARG A O 1
ATOM 819 N N . ARG A 1 102 ? 18.630 4.497 -21.242 1.00 96.06 102 ARG A N 1
ATOM 820 C CA . ARG A 1 102 ? 19.405 5.245 -22.245 1.00 96.06 102 ARG A CA 1
ATOM 821 C C . ARG A 1 102 ? 20.276 4.314 -23.085 1.00 96.06 102 ARG A C 1
ATOM 823 O O . ARG A 1 102 ? 20.297 4.463 -24.304 1.00 96.06 102 ARG A O 1
ATOM 830 N N . LEU A 1 103 ? 20.979 3.380 -22.446 1.00 95.69 103 LEU A N 1
ATOM 831 C CA . LEU A 1 103 ? 21.800 2.394 -23.152 1.00 95.69 103 LEU A CA 1
ATOM 832 C C . LEU A 1 103 ? 20.949 1.529 -24.077 1.00 95.69 103 LEU A C 1
ATOM 834 O O . LEU A 1 103 ? 21.283 1.377 -25.248 1.00 95.69 103 LEU A O 1
ATOM 838 N N . TYR A 1 104 ? 19.807 1.056 -23.581 1.00 95.44 104 TYR A N 1
ATOM 839 C CA . TYR A 1 104 ? 18.851 0.306 -24.379 1.00 95.44 104 TYR A CA 1
ATOM 840 C C . TYR A 1 104 ? 18.401 1.077 -25.622 1.00 95.44 104 TYR A C 1
ATOM 842 O O . TYR A 1 104 ? 18.414 0.524 -26.718 1.00 95.44 104 TYR A O 1
ATOM 850 N N . LEU A 1 105 ? 18.025 2.351 -25.472 1.00 96.06 105 LEU A N 1
ATOM 851 C CA . LEU A 1 105 ? 17.592 3.172 -26.603 1.00 96.06 105 LEU A CA 1
ATOM 852 C C . LEU A 1 105 ? 18.711 3.345 -27.636 1.00 96.06 105 LEU A C 1
ATOM 854 O O . LEU A 1 105 ? 18.460 3.219 -28.832 1.00 96.06 105 LEU A O 1
ATOM 858 N N . TRP A 1 106 ? 19.948 3.560 -27.186 1.00 96.00 106 TRP A N 1
ATOM 859 C CA . TRP A 1 106 ? 21.100 3.638 -28.083 1.00 96.00 106 TRP A CA 1
ATOM 860 C C . TRP A 1 106 ? 21.337 2.321 -28.840 1.00 96.00 106 TRP A C 1
ATOM 862 O O . TRP A 1 106 ? 21.533 2.325 -30.058 1.00 96.00 106 TRP A O 1
ATOM 872 N N . ASP A 1 107 ? 21.271 1.185 -28.143 1.00 95.75 107 ASP A N 1
ATOM 873 C CA . ASP A 1 107 ? 21.413 -0.139 -28.751 1.00 95.75 107 ASP A CA 1
ATOM 874 C C . ASP A 1 107 ? 20.285 -0.444 -29.737 1.00 95.75 107 ASP A C 1
ATOM 876 O O . ASP A 1 107 ? 20.530 -1.001 -30.810 1.00 95.75 107 ASP A O 1
ATOM 880 N N . LEU A 1 108 ? 19.059 -0.048 -29.401 1.00 96.19 108 LEU A N 1
ATOM 881 C CA . LEU A 1 108 ? 17.882 -0.198 -30.242 1.00 96.19 108 LEU A CA 1
ATOM 882 C C . LEU A 1 108 ? 18.012 0.606 -31.540 1.00 96.19 108 LEU A C 1
ATOM 884 O O . LEU A 1 108 ? 17.762 0.068 -32.622 1.00 96.19 108 LEU A O 1
ATOM 888 N N . ASP A 1 109 ? 18.438 1.865 -31.455 1.00 96.44 109 ASP A N 1
ATOM 889 C CA . ASP A 1 109 ? 18.660 2.715 -32.627 1.00 96.44 109 ASP A CA 1
ATOM 890 C C . ASP A 1 109 ? 19.779 2.160 -33.508 1.00 96.44 109 ASP A C 1
ATOM 892 O O . ASP A 1 109 ? 19.613 2.037 -34.725 1.00 96.44 109 ASP A O 1
ATOM 896 N N . ARG A 1 110 ? 20.888 1.721 -32.901 1.00 95.25 110 ARG A N 1
ATOM 897 C CA . ARG A 1 110 ? 21.987 1.060 -33.615 1.00 95.25 110 ARG A CA 1
ATOM 898 C C . ARG A 1 110 ? 21.524 -0.217 -34.316 1.00 95.25 110 ARG A C 1
ATOM 900 O O . ARG A 1 110 ? 21.866 -0.438 -35.479 1.00 95.25 110 ARG A O 1
ATOM 907 N N . TYR A 1 111 ? 20.743 -1.056 -33.638 1.00 95.12 111 TYR A N 1
ATOM 908 C CA . TYR A 1 111 ? 20.177 -2.277 -34.209 1.00 95.12 111 TYR A CA 1
ATOM 909 C C . TYR A 1 111 ? 19.267 -1.963 -35.403 1.00 95.12 111 TYR A C 1
ATOM 911 O O . TYR A 1 111 ? 19.404 -2.570 -36.467 1.00 95.12 111 TYR A O 1
ATOM 919 N N . ARG A 1 112 ? 18.384 -0.967 -35.267 1.00 94.31 112 ARG A N 1
ATOM 920 C CA . ARG A 1 112 ? 17.468 -0.525 -36.331 1.00 94.31 112 ARG A CA 1
ATOM 921 C C . ARG A 1 112 ? 18.211 0.042 -37.533 1.00 94.31 112 ARG A C 1
ATOM 923 O O . ARG A 1 112 ? 17.894 -0.330 -38.662 1.00 94.31 112 ARG A O 1
ATOM 930 N N . PHE A 1 113 ? 19.215 0.878 -37.293 1.00 94.75 113 PHE A N 1
ATOM 931 C CA . PHE A 1 113 ? 20.087 1.418 -38.329 1.00 94.75 113 PHE A CA 1
ATOM 932 C C . PHE A 1 113 ? 20.793 0.293 -39.096 1.00 94.75 113 PHE A C 1
ATOM 934 O O . PHE A 1 113 ? 20.685 0.213 -40.320 1.00 94.75 113 PHE A O 1
ATOM 941 N N . ASN A 1 114 ? 21.440 -0.635 -38.382 1.00 93.44 114 ASN A N 1
ATOM 942 C CA . ASN A 1 114 ? 22.108 -1.783 -38.996 1.00 93.44 114 ASN A CA 1
ATOM 943 C C . ASN A 1 114 ? 21.133 -2.638 -39.807 1.00 93.44 114 ASN A C 1
ATOM 945 O O . ASN A 1 114 ? 21.475 -3.062 -40.908 1.00 93.44 114 ASN A O 1
ATOM 949 N N . ARG A 1 115 ? 19.915 -2.863 -39.301 1.00 92.62 115 ARG A N 1
ATOM 950 C CA . ARG A 1 115 ? 18.883 -3.644 -39.992 1.00 92.62 115 ARG A CA 1
ATOM 951 C C . ARG A 1 115 ? 18.494 -3.025 -41.327 1.00 92.62 115 ARG A C 1
ATOM 953 O O . ARG A 1 115 ? 18.444 -3.747 -42.322 1.00 92.62 115 ARG A O 1
ATOM 960 N N . LEU A 1 116 ? 18.244 -1.716 -41.354 1.00 90.69 116 LEU A N 1
ATOM 961 C CA . LEU A 1 116 ? 17.906 -0.989 -42.581 1.00 90.69 116 LEU A CA 1
ATOM 962 C C . LEU A 1 116 ? 19.066 -1.054 -43.583 1.00 90.69 116 LEU A C 1
ATOM 964 O O . LEU A 1 116 ? 18.921 -1.624 -44.661 1.00 90.69 116 LEU A O 1
ATOM 968 N N . HIS A 1 117 ? 20.257 -0.604 -43.179 1.00 90.06 117 HIS A N 1
ATOM 969 C CA . HIS A 1 117 ? 21.420 -0.539 -44.068 1.00 90.06 117 HIS A CA 1
ATOM 970 C C . HIS A 1 117 ? 21.928 -1.895 -44.560 1.00 90.06 117 HIS A C 1
ATOM 972 O O . HIS A 1 117 ? 22.517 -1.977 -45.641 1.00 90.06 117 HIS A O 1
ATOM 978 N N . TYR A 1 118 ? 21.784 -2.946 -43.755 1.00 90.00 118 TYR A N 1
ATOM 979 C CA . TYR A 1 118 ? 22.151 -4.298 -44.155 1.00 90.00 118 TYR A CA 1
ATOM 980 C C . TYR A 1 118 ? 21.147 -4.860 -45.162 1.00 90.00 118 TYR A C 1
ATOM 982 O O . TYR A 1 118 ? 21.552 -5.408 -46.184 1.00 90.00 118 TYR A O 1
ATOM 990 N N . THR A 1 119 ? 19.848 -4.695 -44.895 1.00 86.00 119 THR A N 1
ATOM 991 C CA . THR A 1 119 ? 18.794 -5.217 -45.773 1.00 86.00 119 THR A CA 1
ATOM 992 C C . THR A 1 119 ? 18.823 -4.528 -47.136 1.00 86.00 119 THR A C 1
ATOM 994 O O . THR A 1 119 ? 18.750 -5.220 -48.147 1.00 86.00 119 THR A O 1
ATOM 997 N N . ASP A 1 120 ? 19.005 -3.204 -47.177 1.00 87.19 120 ASP A N 1
ATOM 998 C CA . ASP A 1 120 ? 19.050 -2.445 -48.434 1.00 87.19 120 ASP A CA 1
ATOM 999 C C . ASP A 1 120 ? 20.213 -2.891 -49.329 1.00 87.19 120 ASP A C 1
ATOM 1001 O O . ASP A 1 120 ? 20.009 -3.187 -50.505 1.00 87.19 120 ASP A O 1
ATOM 1005 N N . ARG A 1 121 ? 21.421 -3.021 -48.762 1.00 88.75 121 ARG A N 1
ATOM 1006 C CA . ARG A 1 121 ? 22.597 -3.513 -49.500 1.00 88.75 121 ARG A CA 1
ATOM 1007 C C . ARG A 1 121 ? 22.432 -4.962 -49.955 1.00 88.75 121 ARG A C 1
ATOM 1009 O O . ARG A 1 121 ? 22.681 -5.274 -51.109 1.00 88.75 121 ARG A O 1
ATOM 1016 N N . CYS A 1 122 ? 21.939 -5.831 -49.078 1.00 88.38 122 CYS A N 1
ATOM 1017 C CA . CYS A 1 122 ? 21.741 -7.243 -49.400 1.00 88.38 122 CYS A CA 1
ATOM 1018 C C . CYS A 1 122 ? 20.746 -7.457 -50.557 1.00 88.38 122 CYS A C 1
ATOM 1020 O O . CYS A 1 122 ? 20.951 -8.327 -51.404 1.00 88.38 122 CYS A O 1
ATOM 1022 N N . VAL A 1 123 ? 19.676 -6.656 -50.625 1.00 86.19 123 VAL A N 1
ATOM 1023 C CA . VAL A 1 123 ? 18.711 -6.723 -51.736 1.00 86.19 123 VAL A CA 1
ATOM 1024 C C . VAL A 1 123 ? 19.317 -6.185 -53.035 1.00 86.19 123 VAL A C 1
ATOM 1026 O O . VAL A 1 123 ? 19.041 -6.737 -54.099 1.00 86.19 123 VAL A O 1
ATOM 1029 N N . GLN A 1 124 ? 20.165 -5.152 -52.966 1.00 88.19 124 GLN A N 1
ATOM 1030 C CA . GLN A 1 124 ? 20.902 -4.651 -54.135 1.00 88.19 124 GLN A CA 1
ATOM 1031 C C . GLN A 1 124 ? 21.835 -5.715 -54.732 1.00 88.19 124 GLN A C 1
ATOM 1033 O O . GLN A 1 124 ? 21.959 -5.786 -55.952 1.00 88.19 124 GLN A O 1
ATOM 1038 N N . ASP A 1 125 ? 22.388 -6.603 -53.903 1.00 87.19 125 ASP A N 1
ATOM 1039 C CA . ASP A 1 125 ? 23.227 -7.733 -54.329 1.00 87.19 125 ASP A CA 1
ATOM 1040 C C . ASP A 1 125 ? 22.425 -8.899 -54.959 1.00 87.19 125 ASP A C 1
ATOM 1042 O O . ASP A 1 125 ? 22.947 -9.994 -55.165 1.00 87.19 125 ASP A O 1
ATOM 1046 N N . GLY A 1 126 ? 21.135 -8.699 -55.259 1.00 83.69 126 GLY A N 1
ATOM 1047 C CA . GLY A 1 126 ? 20.278 -9.685 -55.929 1.00 83.69 126 GLY A CA 1
ATOM 1048 C C . GLY A 1 126 ? 19.724 -10.780 -55.011 1.00 83.69 126 GLY A C 1
ATOM 1049 O O . GLY A 1 126 ? 19.147 -11.757 -55.493 1.00 83.69 126 GLY A O 1
ATOM 1050 N N . THR A 1 127 ? 19.868 -10.635 -53.690 1.00 87.50 127 THR A N 1
ATOM 1051 C CA . THR A 1 127 ? 19.362 -11.608 -52.711 1.00 87.50 127 THR A CA 1
ATOM 1052 C C . THR A 1 127 ? 17.886 -11.358 -52.375 1.00 87.50 127 THR A C 1
ATOM 1054 O O . THR A 1 127 ? 17.403 -10.226 -52.351 1.00 87.50 127 THR A O 1
ATOM 1057 N N . THR A 1 128 ? 17.133 -12.423 -52.073 1.00 88.69 128 THR A N 1
ATOM 1058 C CA . THR A 1 128 ? 15.730 -12.299 -51.645 1.00 88.69 128 THR A CA 1
ATOM 1059 C C . THR A 1 128 ? 15.611 -11.664 -50.255 1.00 88.69 128 THR A C 1
ATOM 1061 O O . THR A 1 128 ? 16.408 -11.924 -49.350 1.00 88.69 128 THR A O 1
ATOM 1064 N N . LYS A 1 129 ? 14.550 -10.875 -50.039 1.00 83.69 129 LYS A N 1
ATOM 1065 C CA . LYS A 1 129 ? 14.300 -10.172 -48.766 1.00 83.69 129 LYS A CA 1
ATOM 1066 C C . LYS A 1 129 ? 14.274 -11.106 -47.544 1.00 83.69 129 LYS A C 1
ATOM 1068 O O . LYS A 1 129 ? 14.754 -10.727 -46.478 1.00 83.69 129 LYS A O 1
ATOM 1073 N N . SER A 1 130 ? 13.739 -12.321 -47.687 1.00 83.50 130 SER A N 1
ATOM 1074 C CA . SER A 1 130 ? 13.693 -13.325 -46.611 1.00 83.50 130 SER A CA 1
ATOM 1075 C C . SER A 1 130 ? 15.083 -13.845 -46.236 1.00 83.50 130 SER A C 1
ATOM 1077 O O . SER A 1 130 ? 15.387 -13.969 -45.050 1.00 83.50 130 SER A O 1
ATOM 1079 N N . SER A 1 131 ? 15.946 -14.089 -47.226 1.00 87.69 131 SER A N 1
ATOM 1080 C CA . SER A 1 131 ? 17.333 -14.499 -46.993 1.00 87.69 131 SER A CA 1
ATOM 1081 C C . SER A 1 131 ? 18.141 -13.377 -46.329 1.00 87.69 131 SER A C 1
ATOM 1083 O O . SER A 1 131 ? 18.865 -13.631 -45.367 1.00 87.69 131 SER A O 1
ATOM 1085 N N . CYS A 1 132 ? 17.939 -12.121 -46.748 1.00 87.81 132 CYS A N 1
ATOM 1086 C CA . CYS A 1 132 ? 18.550 -10.957 -46.097 1.00 87.81 132 CYS A CA 1
ATOM 1087 C C . CYS A 1 132 ? 18.132 -10.826 -44.628 1.00 87.81 132 CYS A C 1
ATOM 1089 O O . CYS A 1 132 ? 18.977 -10.606 -43.763 1.00 87.81 132 CYS A O 1
ATOM 1091 N N . TYR A 1 133 ? 16.843 -11.018 -44.326 1.00 84.25 133 TYR A N 1
ATOM 1092 C CA . TYR A 1 133 ? 16.349 -11.014 -42.949 1.00 84.25 133 TYR A CA 1
ATOM 1093 C C . TYR A 1 133 ? 17.026 -12.109 -42.114 1.00 84.25 133 TYR A C 1
ATOM 1095 O O . TYR A 1 133 ? 17.593 -11.809 -41.069 1.00 84.25 133 TYR A O 1
ATOM 1103 N N . SER A 1 134 ? 17.051 -13.360 -42.588 1.00 86.38 134 SER A N 1
ATOM 1104 C CA . SER A 1 134 ? 17.698 -14.463 -41.861 1.00 86.38 134 SER A CA 1
ATOM 1105 C C . SER A 1 134 ? 19.195 -14.228 -41.637 1.00 86.38 134 SER A C 1
ATOM 1107 O O . SER A 1 134 ? 19.706 -14.516 -40.555 1.00 86.38 134 SER A O 1
ATOM 1109 N N . SER A 1 135 ? 19.902 -13.699 -42.640 1.00 89.44 135 SER A N 1
ATOM 1110 C CA . SER A 1 135 ? 21.336 -13.415 -42.529 1.00 89.44 135 SER A CA 1
ATOM 1111 C C . SER A 1 135 ? 21.617 -12.275 -41.545 1.00 89.44 135 SER A C 1
ATOM 1113 O O . SER A 1 135 ? 22.571 -12.344 -40.769 1.00 89.44 135 SER A O 1
ATOM 1115 N N . PHE A 1 136 ? 20.731 -11.274 -41.487 1.00 91.50 136 PHE A N 1
ATOM 1116 C CA . PHE A 1 136 ? 20.811 -10.204 -40.501 1.00 91.50 136 PHE A CA 1
ATOM 1117 C C . PHE A 1 136 ? 20.743 -10.737 -39.063 1.00 91.50 136 PHE A C 1
ATOM 1119 O O . PHE A 1 136 ? 21.628 -10.414 -38.275 1.00 91.50 136 PHE A O 1
ATOM 1126 N N . TYR A 1 137 ? 19.767 -11.591 -38.724 1.00 88.75 137 TYR A N 1
ATOM 1127 C CA . TYR A 1 137 ? 19.693 -12.188 -37.378 1.00 88.75 137 TYR A CA 1
ATOM 1128 C C . TYR A 1 137 ? 20.903 -13.067 -37.067 1.00 88.75 137 TYR A C 1
ATOM 1130 O O . TYR A 1 137 ? 21.409 -13.029 -35.950 1.00 88.75 137 TYR A O 1
ATOM 1138 N N . GLY A 1 138 ? 21.410 -13.813 -38.053 1.00 88.44 138 GLY A N 1
ATOM 1139 C CA . GLY A 1 138 ? 22.633 -14.599 -37.884 1.00 88.44 138 GLY A CA 1
ATOM 1140 C C . GLY A 1 138 ? 23.866 -13.742 -37.570 1.00 88.44 138 GLY A C 1
ATOM 1141 O O . GLY A 1 138 ? 24.772 -14.207 -36.885 1.00 88.44 138 GLY A O 1
ATOM 1142 N N . ARG A 1 139 ? 23.899 -12.487 -38.041 1.00 90.00 139 ARG A N 1
ATOM 1143 C CA . ARG A 1 139 ? 25.038 -11.574 -37.870 1.00 90.00 139 ARG A CA 1
ATOM 1144 C C . ARG A 1 139 ? 24.917 -10.628 -36.676 1.00 90.00 139 ARG A C 1
ATOM 1146 O O . ARG A 1 139 ? 25.908 -10.392 -35.995 1.00 90.00 139 ARG A O 1
ATOM 1153 N N . TYR A 1 140 ? 23.743 -10.040 -36.468 1.00 89.81 140 TYR A N 1
ATOM 1154 C CA . TYR A 1 140 ? 23.502 -8.984 -35.477 1.00 89.81 140 TYR A CA 1
ATOM 1155 C C . TYR A 1 140 ? 22.640 -9.450 -34.301 1.00 89.81 140 TYR A C 1
ATOM 1157 O O . TYR A 1 140 ? 22.441 -8.688 -33.358 1.00 89.81 140 TYR A O 1
ATOM 1165 N N . GLY A 1 141 ? 22.158 -10.694 -34.333 1.00 91.94 141 GLY A N 1
ATOM 1166 C CA . GLY A 1 141 ? 21.301 -11.252 -33.297 1.00 91.94 141 GLY A CA 1
ATOM 1167 C C . GLY A 1 141 ? 19.887 -10.682 -33.329 1.00 91.94 141 GLY A C 1
ATOM 1168 O O . GLY A 1 141 ? 19.406 -10.182 -34.347 1.00 91.94 141 GLY A O 1
ATOM 1169 N N . HIS A 1 142 ? 19.207 -10.805 -32.192 1.00 92.12 142 HIS A N 1
ATOM 1170 C CA . HIS A 1 142 ? 17.857 -10.292 -31.999 1.00 92.12 142 HIS A CA 1
ATOM 1171 C C . HIS A 1 142 ? 17.857 -8.825 -31.566 1.00 92.12 142 HIS A C 1
ATOM 1173 O O . HIS A 1 142 ? 18.866 -8.287 -31.112 1.00 92.12 142 HIS A O 1
ATOM 1179 N N . GLU A 1 143 ? 16.690 -8.193 -31.698 1.00 92.50 143 GLU A N 1
ATOM 1180 C CA . GLU A 1 143 ? 16.459 -6.841 -31.196 1.00 92.50 143 GLU A CA 1
ATOM 1181 C C . GLU A 1 143 ? 16.765 -6.798 -29.689 1.00 92.50 143 GLU A C 1
ATOM 1183 O O . GLU A 1 143 ? 16.353 -7.718 -28.971 1.00 92.50 143 GLU A O 1
ATOM 1188 N N . PRO A 1 144 ? 17.490 -5.776 -29.201 1.00 93.44 144 PRO A N 1
ATOM 1189 C CA . PRO A 1 144 ? 17.752 -5.623 -27.777 1.00 93.44 144 PRO A CA 1
ATOM 1190 C C . PRO A 1 144 ? 16.451 -5.669 -26.969 1.00 93.44 144 PRO A C 1
ATOM 1192 O O . PRO A 1 144 ? 15.414 -5.168 -27.410 1.00 93.44 144 PRO A O 1
ATOM 1195 N N . TYR A 1 145 ? 16.507 -6.252 -25.773 1.00 91.12 145 TYR A N 1
ATOM 1196 C CA . TYR A 1 145 ? 15.374 -6.323 -24.853 1.00 91.12 145 TYR A CA 1
ATOM 1197 C C . TYR A 1 145 ? 15.652 -5.487 -23.606 1.00 91.12 145 TYR A C 1
ATOM 1199 O O . TYR A 1 145 ? 16.742 -5.556 -23.041 1.00 91.12 145 TYR A O 1
ATOM 1207 N N . PHE A 1 146 ? 14.646 -4.733 -23.165 1.00 91.25 146 PHE A N 1
ATOM 1208 C CA . PHE A 1 146 ? 14.691 -3.944 -21.941 1.00 91.25 146 PHE A CA 1
ATOM 1209 C C . PHE A 1 146 ? 13.569 -4.362 -21.009 1.00 91.25 146 PHE A C 1
ATOM 1211 O O . PHE A 1 146 ? 12.409 -4.459 -21.414 1.00 91.25 146 PHE A O 1
ATOM 1218 N N . HIS A 1 147 ? 13.920 -4.601 -19.749 1.00 85.81 147 HIS A N 1
ATOM 1219 C CA . HIS A 1 147 ? 12.928 -4.860 -18.726 1.00 85.81 147 HIS A CA 1
ATOM 1220 C C . HIS A 1 147 ? 12.365 -3.530 -18.220 1.00 85.81 147 HIS A C 1
ATOM 1222 O O . HIS A 1 147 ? 13.001 -2.834 -17.435 1.00 85.81 147 HIS A O 1
ATOM 1228 N N . ASP A 1 148 ? 11.163 -3.181 -18.674 1.00 82.88 148 ASP A N 1
ATOM 1229 C CA . ASP A 1 148 ? 10.539 -1.879 -18.411 1.00 82.88 148 ASP A CA 1
ATOM 1230 C C . ASP A 1 148 ? 9.873 -1.780 -17.025 1.00 82.88 148 ASP A C 1
ATOM 1232 O O . ASP A 1 148 ? 8.726 -1.356 -16.881 1.00 82.88 148 ASP A O 1
ATOM 1236 N N . PHE A 1 149 ? 10.568 -2.219 -15.973 1.00 90.06 149 PHE A N 1
ATOM 1237 C CA . PHE A 1 149 ? 10.092 -2.026 -14.607 1.00 90.06 149 PHE A CA 1
ATOM 1238 C C . PHE A 1 149 ? 10.657 -0.728 -14.034 1.00 90.06 149 PHE A C 1
ATOM 1240 O O . PHE A 1 149 ? 11.724 -0.704 -13.422 1.00 90.06 149 PHE A O 1
ATOM 1247 N N . GLU A 1 150 ? 9.919 0.361 -14.233 1.00 94.06 150 GLU A N 1
ATOM 1248 C CA . GLU A 1 150 ? 10.238 1.640 -13.608 1.00 94.06 150 GLU A CA 1
ATOM 1249 C C . GLU A 1 150 ? 10.138 1.531 -12.071 1.00 94.06 150 GLU A C 1
ATOM 1251 O O . GLU A 1 150 ? 9.111 1.076 -11.538 1.00 94.06 150 GLU A O 1
ATOM 1256 N N . PRO A 1 151 ? 11.178 1.954 -11.326 1.00 96.31 151 PRO A N 1
ATOM 1257 C CA . PRO A 1 151 ? 11.130 1.991 -9.873 1.00 96.31 151 PRO A CA 1
ATOM 1258 C C . PRO A 1 151 ? 9.943 2.817 -9.377 1.00 96.31 151 PRO A C 1
ATOM 1260 O O . PRO A 1 151 ? 9.699 3.937 -9.820 1.00 96.31 151 PRO A O 1
ATOM 1263 N N . ARG A 1 152 ? 9.192 2.285 -8.411 1.00 95.81 152 ARG A N 1
ATOM 1264 C CA . ARG A 1 152 ? 8.032 2.993 -7.858 1.00 95.81 152 ARG A CA 1
ATOM 1265 C C . ARG A 1 152 ? 8.468 3.993 -6.799 1.00 95.81 152 ARG A C 1
ATOM 1267 O O . ARG A 1 152 ? 9.082 3.614 -5.802 1.00 95.81 152 ARG A O 1
ATOM 1274 N N . LYS A 1 153 ? 8.062 5.251 -6.969 1.00 96.50 153 LYS A N 1
ATOM 1275 C CA . LYS A 1 153 ? 8.308 6.305 -5.983 1.00 96.50 153 LYS A CA 1
ATOM 1276 C C . LYS A 1 153 ? 7.636 5.981 -4.639 1.00 96.50 153 LYS A C 1
ATOM 1278 O O . LYS A 1 153 ? 6.432 5.701 -4.619 1.00 96.50 153 LYS A O 1
ATOM 1283 N N . PRO A 1 154 ? 8.368 6.048 -3.513 1.00 97.69 154 PRO A N 1
ATOM 1284 C CA . PRO A 1 154 ? 7.786 5.928 -2.184 1.00 97.69 154 PRO A CA 1
ATOM 1285 C C . PRO A 1 154 ? 6.701 6.984 -1.955 1.00 97.69 154 PRO A C 1
ATOM 1287 O O . PRO A 1 154 ? 6.842 8.143 -2.346 1.00 97.69 154 PRO A O 1
ATOM 1290 N N . SER A 1 155 ? 5.612 6.587 -1.300 1.00 97.81 155 SER A N 1
ATOM 1291 C CA . SER A 1 155 ? 4.511 7.480 -0.939 1.00 97.81 155 SER A CA 1
ATOM 1292 C C . SER A 1 155 ? 4.355 7.499 0.569 1.00 97.81 155 SER A C 1
ATOM 1294 O O . SER A 1 155 ? 4.154 6.450 1.177 1.00 97.81 155 SER A O 1
ATOM 1296 N N . TYR A 1 156 ? 4.382 8.693 1.164 1.00 97.56 156 TYR A N 1
ATOM 1297 C CA . TYR A 1 156 ? 4.170 8.868 2.601 1.00 97.56 156 TYR A CA 1
ATOM 1298 C C . TYR A 1 156 ? 2.860 8.243 3.076 1.00 97.56 156 TYR A C 1
ATOM 1300 O O . TYR A 1 156 ? 2.859 7.505 4.056 1.00 97.56 156 TYR A O 1
ATOM 1308 N N . ALA A 1 157 ? 1.767 8.472 2.344 1.00 97.75 157 ALA A N 1
ATOM 1309 C CA . ALA A 1 157 ? 0.462 7.922 2.691 1.00 97.75 157 ALA A CA 1
ATOM 1310 C C . ALA A 1 157 ? 0.476 6.386 2.704 1.00 97.75 157 ALA A C 1
ATOM 1312 O O . ALA A 1 157 ? -0.070 5.775 3.621 1.00 97.75 157 ALA A O 1
ATOM 1313 N N . LYS A 1 158 ? 1.145 5.765 1.723 1.00 97.62 158 LYS A N 1
ATOM 1314 C CA . LYS A 1 158 ? 1.269 4.306 1.653 1.00 97.62 158 LYS A CA 1
ATOM 1315 C C . LYS A 1 158 ? 2.148 3.761 2.777 1.00 97.62 158 LYS A C 1
ATOM 1317 O O . LYS A 1 158 ? 1.713 2.871 3.495 1.00 97.62 158 LYS A O 1
ATOM 1322 N N . THR A 1 159 ? 3.337 4.330 2.975 1.00 97.94 159 THR A N 1
ATOM 1323 C CA . THR A 1 159 ? 4.250 3.926 4.054 1.00 97.94 159 THR A CA 1
ATOM 1324 C C . THR A 1 159 ? 3.577 4.040 5.420 1.00 97.94 159 THR A C 1
ATOM 1326 O O . THR A 1 159 ? 3.697 3.141 6.247 1.00 97.94 159 THR A O 1
ATOM 1329 N N . LEU A 1 160 ? 2.821 5.116 5.652 1.00 98.31 160 LEU A N 1
ATOM 1330 C CA . LEU A 1 160 ? 2.076 5.305 6.890 1.00 98.31 160 LEU A CA 1
ATOM 1331 C C . LEU A 1 160 ? 0.989 4.243 7.078 1.00 98.31 160 LEU A C 1
ATOM 1333 O O . LEU A 1 160 ? 0.858 3.697 8.172 1.00 98.31 160 LEU A O 1
ATOM 1337 N N . ALA A 1 161 ? 0.219 3.947 6.030 1.00 97.38 161 ALA A N 1
ATOM 1338 C CA . ALA A 1 161 ? -0.797 2.902 6.074 1.00 97.38 161 ALA A CA 1
ATOM 1339 C C . ALA A 1 161 ? -0.177 1.529 6.381 1.00 97.38 161 ALA A C 1
ATOM 1341 O O . ALA A 1 161 ? -0.681 0.817 7.246 1.00 97.38 161 ALA A O 1
ATOM 1342 N N . ASP A 1 162 ? 0.955 1.204 5.753 1.00 96.88 162 ASP A N 1
ATOM 1343 C CA . ASP A 1 162 ? 1.674 -0.052 5.976 1.00 96.88 162 ASP A CA 1
ATOM 1344 C C . ASP A 1 162 ? 2.199 -0.166 7.418 1.00 96.88 162 ASP A C 1
ATOM 1346 O O . ASP A 1 162 ? 2.132 -1.238 8.021 1.00 96.88 162 ASP A O 1
ATOM 1350 N N . ILE A 1 163 ? 2.707 0.928 7.997 1.00 97.88 163 ILE A N 1
ATOM 1351 C CA . ILE A 1 163 ? 3.155 0.951 9.398 1.00 97.88 163 ILE A CA 1
ATOM 1352 C C . ILE A 1 163 ? 1.961 0.792 10.341 1.00 97.88 163 ILE A C 1
ATOM 1354 O O . ILE A 1 163 ? 2.022 -0.037 11.249 1.00 97.88 163 ILE A O 1
ATOM 1358 N N . LYS A 1 164 ? 0.868 1.535 10.117 1.00 97.31 164 LYS A N 1
ATOM 1359 C CA . LYS A 1 164 ? -0.350 1.427 10.934 1.00 97.31 164 LYS A CA 1
ATOM 1360 C C . LYS A 1 164 ? -0.906 0.005 10.903 1.00 97.31 164 LYS A C 1
ATOM 1362 O O . LYS A 1 164 ? -1.133 -0.552 11.964 1.00 97.31 164 LYS A O 1
ATOM 1367 N N . ALA A 1 165 ? -1.009 -0.617 9.730 1.00 95.69 165 ALA A N 1
ATOM 1368 C CA . ALA A 1 165 ? -1.513 -1.985 9.588 1.00 95.69 165 ALA A CA 1
ATOM 1369 C C . ALA A 1 165 ? -0.648 -3.044 10.298 1.00 95.69 165 ALA A C 1
ATOM 1371 O O . ALA A 1 165 ? -1.153 -4.088 10.695 1.00 95.69 165 ALA A O 1
ATOM 1372 N N . LYS A 1 166 ? 0.661 -2.800 10.445 1.00 95.69 166 LYS A N 1
ATOM 1373 C CA . LYS A 1 166 ? 1.581 -3.732 11.117 1.00 95.69 166 LYS A CA 1
ATOM 1374 C C . LYS A 1 166 ? 1.691 -3.510 12.622 1.00 95.69 166 LYS A C 1
ATOM 1376 O O . LYS A 1 166 ? 2.092 -4.431 13.326 1.00 95.69 166 LYS A O 1
ATOM 1381 N N . ARG A 1 167 ? 1.450 -2.286 13.102 1.00 94.69 167 ARG A N 1
ATOM 1382 C CA . ARG A 1 167 ? 1.768 -1.885 14.484 1.00 94.69 167 ARG A CA 1
ATOM 1383 C C . ARG A 1 167 ? 0.575 -1.441 15.310 1.00 94.69 167 ARG A C 1
ATOM 1385 O O . ARG A 1 167 ? 0.649 -1.523 16.531 1.00 94.69 167 ARG A O 1
ATOM 1392 N N . CYS A 1 168 ? -0.472 -0.933 14.675 1.00 95.69 168 CYS A N 1
ATOM 1393 C CA . CYS A 1 168 ? -1.653 -0.447 15.367 1.00 95.69 168 CYS A CA 1
ATOM 1394 C C . CYS A 1 168 ? -2.760 -1.486 15.269 1.00 95.69 168 CYS A C 1
ATOM 1396 O O . CYS A 1 168 ? -3.158 -1.869 14.173 1.00 95.69 168 CYS A O 1
ATOM 1398 N N . ASP A 1 169 ? -3.245 -1.909 16.430 1.00 90.12 169 ASP A N 1
ATOM 1399 C CA . ASP A 1 169 ? -4.417 -2.763 16.556 1.00 90.12 169 ASP A CA 1
ATOM 1400 C C . ASP A 1 169 ? -5.668 -1.887 16.683 1.00 90.12 169 ASP A C 1
ATOM 1402 O O . ASP A 1 169 ? -5.706 -0.961 17.502 1.00 90.12 169 ASP A O 1
ATOM 1406 N N . ASP A 1 170 ? -6.660 -2.143 15.836 1.00 87.56 170 ASP A N 1
ATOM 1407 C CA . ASP A 1 170 ? -7.969 -1.500 15.867 1.00 87.56 170 ASP A CA 1
ATOM 1408 C C . ASP A 1 170 ? -9.075 -2.413 16.430 1.00 87.56 170 ASP A C 1
ATOM 1410 O O . ASP A 1 170 ? -10.177 -1.923 16.697 1.00 87.56 170 ASP A O 1
ATOM 1414 N N . ASP A 1 171 ? -8.781 -3.693 16.702 1.00 90.12 171 ASP A N 1
ATOM 1415 C CA . ASP A 1 171 ? -9.691 -4.645 17.344 1.00 90.12 171 ASP A CA 1
ATOM 1416 C C . ASP A 1 171 ? -9.293 -4.924 18.797 1.00 90.12 171 ASP A C 1
ATOM 1418 O O . ASP A 1 171 ? -8.712 -5.944 19.160 1.00 90.12 171 ASP A O 1
ATOM 1422 N N . CYS A 1 172 ? -9.723 -4.037 19.689 1.00 90.56 172 CYS A N 1
ATOM 1423 C CA . CYS A 1 172 ? -9.505 -4.204 21.125 1.00 90.56 172 CYS A CA 1
ATOM 1424 C C . CYS A 1 172 ? -10.424 -5.255 21.782 1.00 90.56 172 CYS A C 1
ATOM 1426 O O . CYS A 1 172 ? -10.443 -5.379 23.008 1.00 90.56 172 CYS A O 1
ATOM 1428 N N . GLY A 1 173 ? -11.253 -5.974 21.012 1.00 93.44 173 GLY A N 1
ATOM 1429 C CA . GLY A 1 173 ? -12.142 -7.010 21.537 1.00 93.44 173 GLY A CA 1
ATOM 1430 C C . GLY A 1 173 ? -13.304 -6.502 22.402 1.00 93.44 173 GLY A C 1
ATOM 1431 O O . GLY A 1 173 ? -13.993 -7.315 23.024 1.00 93.44 173 GLY A O 1
ATOM 1432 N N . CYS A 1 174 ? -13.574 -5.191 22.433 1.00 94.38 174 CYS A N 1
ATOM 1433 C CA . CYS A 1 174 ? -14.611 -4.588 23.282 1.00 94.38 174 CYS A CA 1
ATOM 1434 C C . CYS A 1 174 ? -16.002 -5.186 23.030 1.00 94.38 174 CYS A C 1
ATOM 1436 O O . CYS A 1 174 ? -16.722 -5.514 23.973 1.00 94.38 174 CYS A O 1
ATOM 1438 N N . GLU A 1 175 ? -16.353 -5.428 21.764 1.00 92.62 175 GLU A N 1
ATOM 1439 C CA . GLU A 1 175 ? -17.624 -6.064 21.406 1.00 92.62 175 GLU A CA 1
ATOM 1440 C C . GLU A 1 175 ? -17.701 -7.512 21.916 1.00 92.62 175 GLU A C 1
ATOM 1442 O O . GLU A 1 175 ? -18.743 -7.958 22.390 1.00 92.62 175 GLU A O 1
ATOM 1447 N N . LYS A 1 176 ? -16.597 -8.267 21.849 1.00 94.06 176 LYS A N 1
ATOM 1448 C CA . LYS A 1 176 ? -16.550 -9.648 22.352 1.00 94.06 176 LYS A CA 1
ATOM 1449 C C . LYS A 1 176 ? -16.746 -9.679 23.866 1.00 94.06 176 LYS A C 1
ATOM 1451 O O . LYS A 1 176 ? -17.556 -10.470 24.347 1.00 94.06 176 LYS A O 1
ATOM 1456 N N . SER A 1 177 ? -16.050 -8.809 24.591 1.00 95.00 177 SER A N 1
ATOM 1457 C CA . SER A 1 177 ? -16.183 -8.671 26.044 1.00 95.00 177 SER A CA 1
ATOM 1458 C C . SER A 1 177 ? -17.598 -8.253 26.443 1.00 95.00 177 SER A C 1
ATOM 1460 O O . SER A 1 177 ? -18.174 -8.834 27.362 1.00 95.00 177 SER A O 1
ATOM 1462 N N . TYR A 1 178 ? -18.201 -7.320 25.701 1.00 96.50 178 TYR A N 1
ATOM 1463 C CA . TYR A 1 178 ? -19.580 -6.901 25.929 1.00 96.50 178 TYR A CA 1
ATOM 1464 C C . TYR A 1 178 ? -20.572 -8.051 25.746 1.00 96.50 178 TYR A C 1
ATOM 1466 O O . TYR A 1 178 ? -21.399 -8.275 26.624 1.00 96.50 178 TYR A O 1
ATOM 1474 N N . ARG A 1 179 ? -20.462 -8.835 24.664 1.00 95.12 179 ARG A N 1
ATOM 1475 C CA . ARG A 1 179 ? -21.334 -10.003 24.435 1.00 95.12 179 ARG A CA 1
ATOM 1476 C C . ARG A 1 179 ? -21.262 -11.016 25.572 1.00 95.12 179 ARG A C 1
ATOM 1478 O O . ARG A 1 179 ? -22.297 -11.511 26.010 1.00 95.12 179 ARG A O 1
ATOM 1485 N N . LEU A 1 180 ? -20.053 -11.306 26.054 1.00 95.38 180 LEU A N 1
ATOM 1486 C CA . LEU A 1 180 ? -19.851 -12.218 27.180 1.00 95.38 180 LEU A CA 1
ATOM 1487 C C . LEU A 1 180 ? -20.518 -11.674 28.450 1.00 95.38 180 LEU A C 1
ATOM 1489 O O . LEU A 1 180 ? -21.286 -12.397 29.082 1.00 95.38 180 LEU A O 1
ATOM 1493 N N . CYS A 1 181 ? -20.311 -10.392 28.763 1.00 96.25 181 CYS A N 1
ATOM 1494 C CA . CYS A 1 181 ? -20.961 -9.716 29.890 1.00 96.25 181 CYS A CA 1
ATOM 1495 C C . CYS A 1 181 ? -22.493 -9.764 29.778 1.00 96.25 181 CYS A C 1
ATOM 1497 O O . CYS A 1 181 ? -23.176 -10.179 30.712 1.00 96.25 181 CYS A O 1
ATOM 1499 N N . TYR A 1 182 ? -23.023 -9.434 28.598 1.00 96.62 182 TYR A N 1
ATOM 1500 C CA . TYR A 1 182 ? -24.455 -9.416 28.312 1.00 96.62 182 TYR A CA 1
ATOM 1501 C C . TYR A 1 182 ? -25.098 -10.786 28.552 1.00 96.62 182 TYR A C 1
ATOM 1503 O O . TYR A 1 182 ? -26.119 -10.886 29.234 1.00 96.62 182 TYR A O 1
ATOM 1511 N N . SER A 1 183 ? -24.463 -11.850 28.045 1.00 95.31 183 SER A N 1
ATOM 1512 C CA . SER A 1 183 ? -24.915 -13.224 28.280 1.00 95.31 183 SER A CA 1
ATOM 1513 C C . SER A 1 183 ? -24.807 -13.648 29.749 1.00 95.31 183 SER A C 1
ATOM 1515 O O . SER A 1 183 ? -25.701 -14.315 30.264 1.00 95.31 183 SER A O 1
ATOM 1517 N N . GLY A 1 184 ? -23.764 -13.202 30.458 1.00 95.12 184 GLY A N 1
ATOM 1518 C CA . GLY A 1 184 ? -23.567 -13.478 31.883 1.00 95.12 184 GLY A CA 1
ATOM 1519 C C . GLY A 1 184 ? -24.609 -12.816 32.790 1.00 95.12 184 GLY A C 1
ATOM 1520 O O . GLY A 1 184 ? -24.986 -13.392 33.806 1.00 95.12 184 GLY A O 1
ATOM 1521 N N . CYS A 1 185 ? -25.141 -11.653 32.403 1.00 95.81 185 CYS A N 1
ATOM 1522 C CA . CYS A 1 185 ? -26.242 -10.985 33.109 1.00 95.81 185 CYS A CA 1
ATOM 1523 C C . CYS A 1 185 ? -27.621 -11.641 32.874 1.00 95.81 185 CYS A C 1
ATOM 1525 O O . CYS A 1 185 ? -28.633 -11.129 33.357 1.00 95.81 185 CYS A O 1
ATOM 1527 N N . GLY A 1 186 ? -27.684 -12.744 32.118 1.00 94.19 186 GLY A N 1
ATOM 1528 C CA . GLY A 1 186 ? -28.923 -13.437 31.756 1.00 94.19 186 GLY A CA 1
ATOM 1529 C C . GLY A 1 186 ? -29.595 -12.911 30.484 1.00 94.19 186 GLY A C 1
ATOM 1530 O O . GLY A 1 186 ? -30.713 -13.318 30.176 1.00 94.19 186 GLY A O 1
ATOM 1531 N N . GLY A 1 187 ? -28.947 -12.003 29.749 1.00 93.38 187 GLY A N 1
ATOM 1532 C CA . GLY A 1 187 ? -29.403 -11.580 28.427 1.00 93.38 187 GLY A CA 1
ATOM 1533 C C . GLY A 1 187 ? -29.116 -12.640 27.361 1.00 93.38 187 GLY A C 1
ATOM 1534 O O . GLY A 1 187 ? -28.227 -13.475 27.510 1.00 93.38 187 GLY A O 1
ATOM 1535 N N . THR A 1 188 ? -29.849 -12.608 26.250 1.00 93.94 188 THR A N 1
ATOM 1536 C CA . THR A 1 188 ? -29.606 -13.508 25.109 1.00 93.94 188 THR A CA 1
ATOM 1537 C C . THR A 1 188 ? -29.020 -12.726 23.939 1.00 93.94 188 THR A C 1
ATOM 1539 O O . THR A 1 188 ? -29.549 -11.681 23.570 1.00 93.94 188 THR A O 1
ATOM 1542 N N . VAL A 1 189 ? -27.942 -13.240 23.339 1.00 94.44 189 VAL A N 1
ATOM 1543 C CA . VAL A 1 189 ? -27.299 -12.644 22.157 1.00 94.44 189 VAL A CA 1
ATOM 1544 C C . VAL A 1 189 ? -27.552 -13.538 20.948 1.00 94.44 189 VAL A C 1
ATOM 1546 O O . VAL A 1 189 ? -27.078 -14.674 20.898 1.00 94.44 189 VAL A O 1
ATOM 1549 N N . LYS A 1 190 ? -28.293 -13.035 19.962 1.00 92.88 190 LYS A N 1
ATOM 1550 C CA . LYS A 1 190 ? -28.558 -13.723 18.696 1.00 92.88 190 LYS A CA 1
ATOM 1551 C C . LYS A 1 190 ? -27.607 -13.209 17.626 1.00 92.88 190 LYS A C 1
ATOM 1553 O O . LYS A 1 190 ? -27.514 -12.012 17.381 1.00 92.88 190 LYS A O 1
ATOM 1558 N N . THR A 1 191 ? -26.904 -14.124 16.974 1.00 91.75 191 THR A N 1
ATOM 1559 C CA . THR A 1 191 ? -25.975 -13.788 15.892 1.00 91.75 191 THR A CA 1
ATOM 1560 C C . THR A 1 191 ? -26.700 -13.863 14.555 1.00 91.75 191 THR A C 1
ATOM 1562 O O . THR A 1 191 ? -27.213 -14.920 14.192 1.00 91.75 191 THR A O 1
ATOM 1565 N N . GLN A 1 192 ? -26.695 -12.772 13.794 1.00 89.62 192 GLN A N 1
ATOM 1566 C CA . GLN A 1 192 ? -27.280 -12.705 12.459 1.00 89.62 192 GLN A CA 1
ATOM 1567 C C . GLN A 1 192 ? -26.206 -12.358 11.429 1.00 89.62 192 GLN A C 1
ATOM 1569 O O . GLN A 1 192 ? -25.505 -11.352 11.545 1.00 89.62 192 GLN A O 1
ATOM 1574 N N . LYS A 1 193 ? -26.075 -13.191 10.394 1.00 89.94 193 LYS A N 1
ATOM 1575 C CA . LYS A 1 193 ? -25.250 -12.877 9.224 1.00 89.94 193 LYS A CA 1
ATOM 1576 C C . LYS A 1 193 ? -26.098 -12.088 8.235 1.00 89.94 193 LYS A C 1
ATOM 1578 O O . LYS A 1 193 ? -27.051 -12.628 7.684 1.00 89.94 193 LYS A O 1
ATOM 1583 N N . THR A 1 194 ? -25.731 -10.836 8.004 1.00 88.12 194 THR A N 1
ATOM 1584 C CA . THR A 1 194 ? -26.434 -9.942 7.083 1.00 88.12 194 THR A CA 1
ATOM 1585 C C . THR A 1 194 ? -25.533 -9.663 5.897 1.00 88.12 194 THR A C 1
ATOM 1587 O O . THR A 1 194 ? -24.387 -9.250 6.070 1.00 88.12 194 THR A O 1
ATOM 1590 N N . CYS A 1 195 ? -26.028 -9.908 4.689 1.00 87.62 195 CYS A N 1
ATOM 1591 C CA . CYS A 1 195 ? -25.304 -9.518 3.493 1.00 87.62 195 CYS A CA 1
ATOM 1592 C C . CYS A 1 195 ? -25.328 -7.989 3.355 1.00 87.62 195 CYS A C 1
ATOM 1594 O O . CYS A 1 195 ? -26.369 -7.361 3.520 1.00 87.62 195 CYS A O 1
ATOM 1596 N N . ILE A 1 196 ? -24.163 -7.394 3.112 1.00 88.25 196 ILE A N 1
ATOM 1597 C CA . ILE A 1 196 ? -23.977 -5.944 3.005 1.00 88.25 1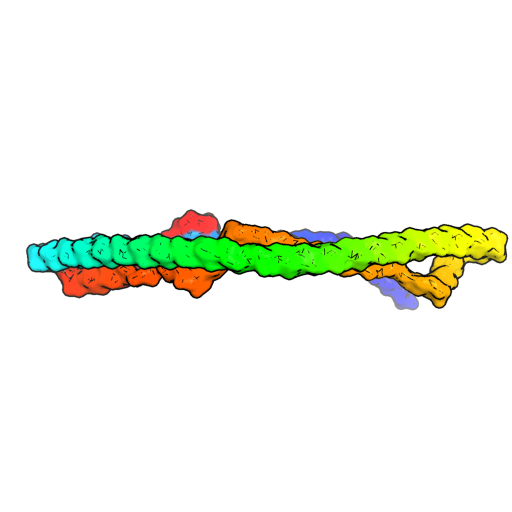96 ILE A CA 1
ATOM 1598 C C . ILE A 1 196 ? -23.580 -5.494 1.595 1.00 88.25 196 ILE A C 1
ATOM 1600 O O . ILE A 1 196 ? -23.686 -4.306 1.305 1.00 88.25 196 ILE A O 1
ATOM 1604 N N . LYS A 1 197 ? -23.101 -6.402 0.729 1.00 85.62 197 LYS A N 1
ATOM 1605 C CA . LYS A 1 197 ? -22.779 -6.124 -0.684 1.00 85.62 197 LYS A CA 1
ATOM 1606 C C . LYS A 1 197 ? -22.976 -7.374 -1.542 1.00 85.62 197 LYS A C 1
ATOM 1608 O O . LYS A 1 197 ? -22.679 -8.462 -1.059 1.00 85.62 197 LYS A O 1
ATOM 1613 N N . ASN A 1 198 ? -23.364 -7.190 -2.807 1.00 84.00 198 ASN A N 1
ATOM 1614 C CA . ASN A 1 198 ? -23.552 -8.255 -3.807 1.00 84.00 198 ASN A CA 1
ATOM 1615 C C . ASN A 1 198 ? -24.500 -9.364 -3.320 1.00 84.00 198 ASN A C 1
ATOM 1617 O O . ASN A 1 198 ? -24.143 -10.535 -3.329 1.00 84.00 198 ASN A O 1
ATOM 1621 N N . CYS A 1 199 ? -25.665 -8.976 -2.806 1.00 80.94 199 CYS A N 1
ATOM 1622 C CA . CYS A 1 199 ? -26.598 -9.869 -2.114 1.00 80.94 199 CYS A CA 1
ATOM 1623 C C . CYS A 1 199 ? -27.667 -10.481 -3.031 1.00 80.94 199 CYS A C 1
ATOM 1625 O O . CYS A 1 199 ? -28.683 -10.946 -2.513 1.00 80.94 199 CYS A O 1
ATOM 1627 N N . ASP A 1 200 ? -27.430 -10.447 -4.344 1.00 71.31 200 ASP A N 1
ATOM 1628 C CA . ASP A 1 200 ? -28.351 -10.885 -5.398 1.00 71.31 200 ASP A CA 1
ATOM 1629 C C . ASP A 1 200 ? -28.022 -12.303 -5.884 1.00 71.31 200 ASP A C 1
ATOM 1631 O O . ASP A 1 200 ? -26.814 -12.615 -6.026 1.00 71.31 200 ASP A O 1
#